Protein AF-A0A933Z9S6-F1 (afdb_monomer_lite)

Foldseek 3Di:
DDDDDDDDDDDDDDDDDDDDDDDPPDDPPPDDDDDDDDDDDDDDDDDDDDDDDPPPPPQDPPQDQPVQLLSNQCSRFVRVLVVVLCVDPQLVVLLVQLQVCLVPDPPQPSVVSLVSSCVRDPSSVSSSCRRCVDRNNVRPRSHRNDDLQVLLLVLCVVLPVPDPRDSVNSSVCVVVDDPQLSVQLSVLSVCSNPPVPPRSCVNVVPPNRD

Radius of gyration: 23.92 Å; chains: 1; bounding box: 62×51×88 Å

Secondary structure (DSSP, 8-state):
-----------------------------------------------PPPP------PPPTT----SSHHHHHHHHHSHHHHHHHHHSHHHHHHHHHHHHHHHH-GGGTHHHHHHHHHTS-HHHHHHHHHHHHSTTHHHHTTS-SS-HHHHHHHHHHHH-TTSS--HHHHHHHGGGS-HHHHHHHHHHHHHTTT-HHHHHHHHTTSSS--

pLDDT: mean 77.96, std 16.69, range [41.62, 96.75]

Sequence (210 aa):
MVRPGIFLRGAASFTVLSLAAGCSLVWDIERADLDPATVNAGDASTEAPAADAKQEVKPAPGCTASGEACADCIASSCCEPYNSCLEDSACNAALVTYDLCAAAAPDGGGSTCAETFGTASAIAQSLVQCAFLSKCSSECSYKRLRSSCDEYCACMQSSCPGAAFTQGTCLESCPLLSTVQLDCRAYHCQFAASDPGTHCPHAEGLKVCP

Structure (mmCIF, N/CA/C/O backbone):
data_AF-A0A933Z9S6-F1
#
_entry.id   AF-A0A933Z9S6-F1
#
loop_
_atom_site.group_PDB
_atom_site.id
_atom_site.type_symbol
_atom_site.label_atom_id
_atom_site.label_alt_id
_atom_site.label_comp_id
_atom_site.label_asym_id
_atom_site.label_entity_id
_atom_site.label_seq_id
_atom_site.pdbx_PDB_ins_code
_atom_site.Cartn_x
_atom_site.Cartn_y
_atom_site.Cartn_z
_atom_site.occupancy
_atom_site.B_iso_or_equiv
_atom_site.auth_seq_id
_atom_site.auth_comp_id
_atom_site.auth_asym_id
_atom_site.auth_atom_id
_atom_site.pdbx_PDB_model_num
ATOM 1 N N . MET A 1 1 ? 43.377 8.823 44.267 1.00 49.75 1 MET A N 1
ATOM 2 C CA . MET A 1 1 ? 42.563 7.686 44.750 1.00 49.75 1 MET A CA 1
ATOM 3 C C . MET A 1 1 ? 42.070 6.921 43.537 1.00 49.75 1 MET A C 1
ATOM 5 O O . MET A 1 1 ? 41.499 7.521 42.641 1.00 49.75 1 MET A O 1
ATOM 9 N N . VAL A 1 2 ? 42.422 5.640 43.476 1.00 49.25 2 VAL A N 1
ATOM 10 C CA . VAL A 1 2 ? 42.271 4.735 42.330 1.00 49.25 2 VAL A CA 1
ATOM 11 C C . VAL A 1 2 ? 41.007 3.897 42.504 1.00 49.25 2 VAL A C 1
ATOM 13 O O . VAL A 1 2 ? 40.777 3.396 43.602 1.00 49.25 2 VAL A O 1
ATOM 16 N N . ARG A 1 3 ? 40.255 3.668 41.420 1.00 51.75 3 ARG A N 1
ATOM 17 C CA . ARG A 1 3 ? 39.485 2.430 41.217 1.00 51.75 3 ARG A CA 1
ATOM 18 C C . ARG A 1 3 ? 39.235 2.184 39.718 1.00 51.75 3 ARG A C 1
ATOM 20 O O . ARG A 1 3 ? 38.518 2.973 39.110 1.00 51.75 3 ARG A O 1
ATOM 27 N N . PRO A 1 4 ? 39.792 1.116 39.119 1.00 60.28 4 PRO A N 1
ATOM 28 C CA . PRO A 1 4 ? 39.406 0.647 37.796 1.00 60.28 4 PRO A CA 1
ATOM 29 C C . PRO A 1 4 ? 38.312 -0.424 37.931 1.00 60.28 4 PRO A C 1
ATOM 31 O O . PRO A 1 4 ? 38.437 -1.356 38.726 1.00 60.28 4 PRO A O 1
ATOM 34 N N . GLY A 1 5 ? 37.230 -0.282 37.167 1.00 58.75 5 GLY A N 1
ATOM 35 C CA . GLY A 1 5 ? 36.190 -1.299 37.018 1.00 58.75 5 GLY A CA 1
ATOM 36 C C . GLY A 1 5 ? 36.451 -2.131 35.768 1.00 58.75 5 GLY A C 1
ATOM 37 O O . GLY A 1 5 ? 36.304 -1.638 34.655 1.00 58.75 5 GLY A O 1
ATOM 38 N N . ILE A 1 6 ? 36.856 -3.382 35.968 1.00 61.50 6 ILE A N 1
ATOM 39 C CA . ILE A 1 6 ? 37.006 -4.407 34.932 1.00 61.50 6 ILE A CA 1
ATOM 40 C C . ILE A 1 6 ? 35.614 -4.984 34.649 1.00 61.50 6 ILE A C 1
ATOM 42 O O . ILE A 1 6 ? 35.014 -5.579 35.541 1.00 61.50 6 ILE A O 1
ATOM 46 N N . PHE A 1 7 ? 35.109 -4.838 33.423 1.00 63.66 7 PHE A N 1
ATOM 47 C CA . PHE A 1 7 ? 33.940 -5.581 32.944 1.00 63.66 7 PHE A CA 1
ATOM 48 C C . PHE A 1 7 ? 34.397 -6.661 31.962 1.00 63.66 7 PHE A C 1
ATOM 50 O O . PHE A 1 7 ? 34.856 -6.368 30.858 1.00 63.66 7 PHE A O 1
ATOM 57 N N . LEU A 1 8 ? 34.279 -7.921 32.388 1.00 59.47 8 LEU A N 1
ATOM 58 C CA . LEU A 1 8 ? 34.459 -9.092 31.538 1.00 59.47 8 LEU A CA 1
ATOM 59 C C . LEU A 1 8 ? 33.314 -9.168 30.519 1.00 59.47 8 LEU A C 1
ATOM 61 O O . LEU A 1 8 ? 32.151 -9.311 30.893 1.00 59.47 8 LEU A O 1
ATOM 65 N N . ARG A 1 9 ? 33.648 -9.108 29.227 1.00 59.34 9 ARG A N 1
ATOM 66 C CA . ARG A 1 9 ? 32.743 -9.478 28.133 1.00 59.34 9 ARG A CA 1
ATOM 67 C C . ARG A 1 9 ? 32.838 -10.987 27.912 1.00 59.34 9 ARG A C 1
ATOM 69 O O . ARG A 1 9 ? 33.837 -11.470 27.387 1.00 59.34 9 ARG A O 1
ATOM 76 N N . GLY A 1 10 ? 31.808 -11.720 28.324 1.00 55.09 10 GLY A N 1
ATOM 77 C CA . GLY A 1 10 ? 31.607 -13.112 27.928 1.00 55.09 10 GLY A CA 1
ATOM 78 C C . GLY A 1 10 ? 31.075 -13.169 26.498 1.00 55.09 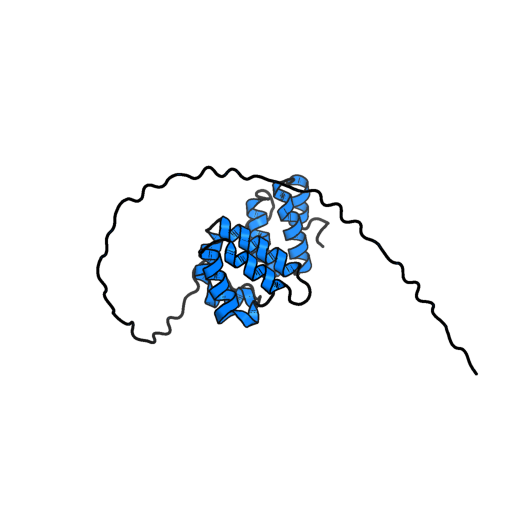10 GLY A C 1
ATOM 79 O O . GLY A 1 10 ? 29.996 -12.652 26.222 1.00 55.09 10 GLY A O 1
ATOM 80 N N . ALA A 1 11 ? 31.841 -13.768 25.591 1.00 59.22 11 ALA A N 1
ATOM 81 C CA . ALA A 1 11 ? 31.383 -14.104 24.251 1.00 59.22 11 ALA A CA 1
ATOM 82 C C . ALA A 1 11 ? 30.568 -15.404 24.323 1.00 59.22 11 ALA A C 1
ATOM 84 O O . ALA A 1 11 ? 31.125 -16.475 24.559 1.00 59.22 11 ALA A O 1
ATOM 85 N N . ALA A 1 12 ? 29.251 -15.308 24.154 1.00 62.94 12 ALA A N 1
ATOM 86 C CA . ALA A 1 12 ? 28.394 -16.467 23.937 1.00 62.94 12 ALA A CA 1
ATOM 87 C C . ALA A 1 12 ? 28.307 -16.727 22.428 1.00 62.94 12 ALA A C 1
ATOM 89 O O . ALA A 1 12 ? 27.628 -16.004 21.701 1.00 62.94 12 ALA A O 1
ATOM 90 N N . SER A 1 13 ? 29.031 -17.742 21.958 1.00 65.31 13 SER A N 1
ATOM 91 C CA . SER A 1 13 ? 28.886 -18.277 20.604 1.00 65.31 13 SER A CA 1
ATOM 92 C C . SER A 1 13 ? 27.564 -19.033 20.501 1.00 65.31 13 SER A C 1
ATOM 94 O O . SER A 1 13 ? 27.416 -20.104 21.086 1.00 65.31 13 SER A O 1
ATOM 96 N N . PHE A 1 14 ? 26.612 -18.488 19.748 1.00 60.09 14 PHE A N 1
ATOM 97 C CA . PHE A 1 14 ? 25.419 -19.211 19.318 1.00 60.09 14 PHE A CA 1
ATOM 98 C C . PHE A 1 14 ? 25.693 -19.856 17.960 1.00 60.09 14 PHE A C 1
ATOM 100 O O . PHE A 1 14 ? 25.812 -19.178 16.942 1.00 60.09 14 PHE A O 1
ATOM 107 N N . THR A 1 15 ? 25.809 -21.181 17.948 1.00 62.06 15 THR A N 1
ATOM 108 C CA . THR A 1 15 ? 25.817 -21.979 16.722 1.00 62.06 15 THR A CA 1
ATOM 109 C C . THR A 1 15 ? 24.368 -22.202 16.297 1.00 62.06 15 THR A C 1
ATOM 111 O O . THR A 1 15 ? 23.654 -22.991 16.912 1.00 62.06 15 THR A O 1
ATOM 114 N N . VAL A 1 16 ? 23.916 -21.487 15.266 1.00 64.56 16 VAL A N 1
ATOM 115 C CA . VAL A 1 16 ? 22.620 -21.742 14.626 1.00 64.56 16 VAL A CA 1
ATOM 116 C C . VAL A 1 16 ? 22.794 -22.912 13.662 1.00 64.56 16 VAL A C 1
ATOM 118 O O . VAL A 1 16 ? 23.510 -22.822 12.667 1.00 64.56 16 VAL A O 1
ATOM 121 N N . LEU A 1 17 ? 22.168 -24.034 14.005 1.00 61.28 17 LEU A N 1
ATOM 122 C CA . LEU A 1 17 ? 22.093 -25.237 13.189 1.00 61.28 17 LEU A CA 1
ATOM 123 C C . LEU A 1 17 ? 20.961 -25.050 12.164 1.00 61.28 17 LEU A C 1
ATOM 125 O O . LEU A 1 17 ? 19.787 -25.191 12.500 1.00 61.28 17 LEU A O 1
ATOM 129 N N . SER A 1 18 ? 21.304 -24.695 10.925 1.00 61.16 18 SER A N 1
ATOM 130 C CA . SER A 1 18 ? 20.338 -24.589 9.827 1.00 61.16 18 SER A CA 1
ATOM 131 C C . SER A 1 18 ? 19.899 -25.981 9.368 1.00 61.16 18 SER A C 1
ATOM 133 O O . SER A 1 18 ? 20.617 -26.668 8.643 1.00 61.16 18 SER A O 1
ATOM 135 N N . LEU A 1 19 ? 18.703 -26.397 9.785 1.00 58.62 19 LEU A N 1
ATOM 136 C CA . LEU A 1 19 ? 17.980 -27.517 9.188 1.00 58.62 19 LEU A CA 1
ATOM 137 C C . LEU A 1 19 ? 17.374 -27.054 7.860 1.00 58.62 19 LEU A C 1
ATOM 139 O O . LEU A 1 19 ? 16.369 -26.348 7.827 1.00 58.62 19 LEU A O 1
ATOM 143 N N . ALA A 1 20 ? 18.009 -27.457 6.762 1.00 55.47 20 ALA A N 1
ATOM 144 C CA . ALA A 1 20 ? 17.446 -27.375 5.424 1.00 55.47 20 ALA A CA 1
ATOM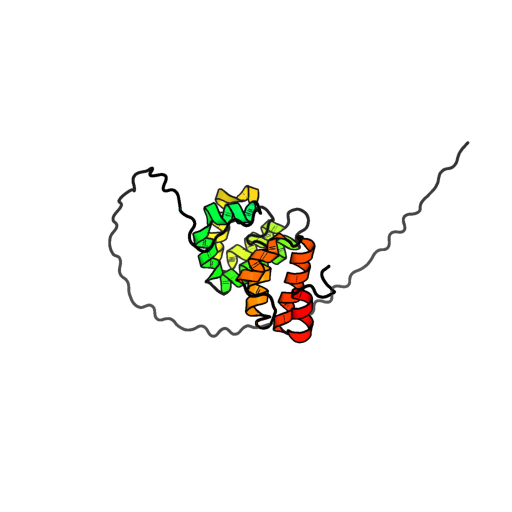 145 C C . ALA A 1 20 ? 16.314 -28.409 5.288 1.00 55.47 20 ALA A C 1
ATOM 147 O O . ALA A 1 20 ? 16.567 -29.591 5.062 1.00 55.47 20 ALA A O 1
ATOM 148 N N . ALA A 1 21 ? 15.067 -27.965 5.435 1.00 56.22 21 ALA A N 1
ATOM 149 C CA . ALA A 1 21 ? 13.898 -28.703 4.971 1.00 56.22 21 ALA A CA 1
ATOM 150 C C . ALA A 1 21 ? 13.471 -28.099 3.628 1.00 56.22 21 ALA A C 1
ATOM 152 O O . ALA A 1 21 ? 13.023 -26.957 3.559 1.00 56.22 21 ALA A O 1
ATOM 1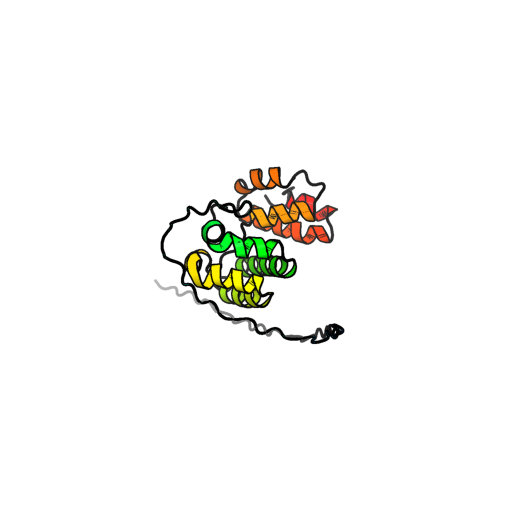53 N N . GLY A 1 22 ? 13.700 -28.853 2.553 1.00 46.09 22 GLY A N 1
ATOM 154 C CA . GLY A 1 22 ? 13.338 -28.470 1.197 1.00 46.09 22 GLY A CA 1
ATOM 155 C C . GLY A 1 22 ? 11.826 -28.481 0.993 1.00 46.09 22 GLY A C 1
ATOM 156 O O . GLY A 1 22 ? 11.174 -29.501 1.199 1.00 46.09 22 GLY A O 1
ATOM 157 N N . CYS A 1 23 ? 11.290 -27.358 0.522 1.00 52.28 23 CYS A N 1
ATOM 158 C CA . CYS A 1 23 ? 9.980 -27.301 -0.111 1.00 52.28 23 CYS A CA 1
ATOM 159 C C . CYS A 1 23 ? 10.176 -27.396 -1.627 1.00 52.28 23 CYS A C 1
ATOM 161 O O . CYS A 1 23 ? 10.402 -26.396 -2.302 1.00 52.28 23 CYS A O 1
ATOM 163 N N . SER A 1 24 ? 10.101 -28.612 -2.164 1.00 48.00 24 SER A N 1
ATOM 164 C CA . SER A 1 24 ? 9.845 -28.834 -3.587 1.00 48.00 24 SER A CA 1
ATOM 165 C C . SER A 1 24 ? 8.340 -28.717 -3.816 1.00 48.00 24 SER A C 1
ATOM 167 O O . SER A 1 24 ? 7.621 -29.705 -3.702 1.00 48.00 24 SER A O 1
ATOM 169 N N . LEU A 1 25 ? 7.850 -27.513 -4.110 1.00 54.97 25 LEU A N 1
ATOM 170 C CA . LEU A 1 25 ? 6.541 -27.360 -4.743 1.00 54.97 25 LEU A CA 1
ATOM 171 C C . LEU A 1 25 ? 6.768 -27.301 -6.248 1.00 54.97 25 LEU A C 1
ATOM 173 O O . LEU A 1 25 ? 7.125 -26.267 -6.809 1.00 54.97 25 LEU A O 1
ATOM 177 N N . VAL A 1 26 ? 6.619 -28.471 -6.864 1.00 54.00 26 VAL A N 1
ATOM 178 C CA . VAL A 1 26 ? 6.474 -28.626 -8.305 1.00 54.00 26 VAL A CA 1
ATOM 179 C C . VAL A 1 26 ? 5.120 -28.007 -8.664 1.00 54.00 26 VAL A C 1
ATOM 181 O O . VAL A 1 26 ? 4.072 -28.467 -8.217 1.00 54.00 26 VAL A O 1
ATOM 184 N N . TRP A 1 27 ? 5.143 -26.884 -9.373 1.00 50.25 27 TRP A N 1
ATOM 185 C CA . TRP A 1 27 ? 3.960 -26.352 -10.035 1.00 50.25 27 TRP A CA 1
ATOM 186 C C . TRP A 1 27 ? 4.007 -26.876 -11.467 1.00 50.25 27 TRP A C 1
ATOM 188 O O . TRP A 1 27 ? 4.705 -26.322 -12.314 1.00 50.25 27 TRP A O 1
ATOM 198 N N . ASP A 1 28 ? 3.316 -27.990 -11.707 1.00 41.62 28 ASP A N 1
ATOM 199 C CA . ASP A 1 28 ? 2.959 -28.442 -13.052 1.00 41.62 28 ASP A CA 1
ATOM 200 C C . ASP A 1 28 ? 1.944 -27.445 -13.625 1.00 41.62 28 ASP A C 1
ATOM 202 O O . ASP A 1 28 ? 0.739 -27.542 -13.398 1.00 41.62 28 ASP A O 1
ATOM 206 N N . ILE A 1 29 ? 2.447 -26.425 -14.320 1.00 57.78 29 ILE A N 1
ATOM 207 C CA . ILE A 1 29 ? 1.632 -25.580 -15.190 1.00 57.78 29 ILE A CA 1
ATOM 208 C C . ILE A 1 29 ? 1.669 -26.243 -16.562 1.00 57.78 29 ILE A C 1
ATOM 210 O O . ILE A 1 29 ? 2.659 -26.140 -17.291 1.00 57.78 29 ILE A O 1
ATOM 214 N N . GLU A 1 30 ? 0.590 -26.951 -16.893 1.00 61.94 30 GLU A N 1
ATOM 215 C CA . GLU A 1 30 ? 0.350 -27.449 -18.241 1.00 61.94 30 GLU A CA 1
ATOM 216 C C . GLU A 1 30 ? 0.391 -26.272 -19.222 1.00 61.94 30 GLU A C 1
ATOM 218 O O . GLU A 1 30 ? -0.357 -25.296 -19.143 1.00 61.94 30 GLU A O 1
ATOM 223 N N . ARG A 1 31 ? 1.363 -26.358 -20.124 1.00 52.34 31 ARG A N 1
ATOM 224 C CA . ARG A 1 31 ? 1.681 -25.382 -21.155 1.00 52.34 31 ARG A CA 1
ATOM 225 C C . ARG A 1 31 ? 0.594 -25.472 -22.226 1.00 52.34 31 ARG A C 1
ATOM 227 O O . ARG A 1 31 ? 0.567 -26.433 -22.987 1.00 52.34 31 ARG A O 1
ATOM 234 N N . ALA A 1 32 ? -0.308 -24.496 -22.270 1.00 52.88 32 ALA A N 1
ATOM 235 C CA . ALA A 1 32 ? -1.236 -24.352 -23.384 1.00 52.88 32 ALA A CA 1
ATOM 236 C C . ALA A 1 32 ? -0.444 -24.029 -24.664 1.00 52.88 32 ALA A C 1
ATOM 238 O O . ALA A 1 32 ? 0.266 -23.023 -24.727 1.00 52.88 32 ALA A O 1
ATOM 239 N N . ASP A 1 33 ? -0.547 -24.916 -25.653 1.00 58.06 33 ASP A N 1
ATOM 240 C CA . ASP A 1 33 ? -0.093 -24.711 -27.028 1.00 58.06 33 ASP A CA 1
ATOM 241 C C . ASP A 1 33 ? -0.911 -23.567 -27.648 1.00 58.06 33 ASP A C 1
ATOM 243 O O . ASP A 1 33 ? -2.136 -23.654 -27.757 1.00 58.06 33 ASP A O 1
ATOM 247 N N . LEU A 1 34 ? -0.244 -22.474 -28.021 1.00 53.50 34 LEU A N 1
ATOM 248 C CA . LEU A 1 34 ? -0.832 -21.402 -28.820 1.00 53.50 34 LEU A CA 1
ATOM 249 C C . LEU A 1 34 ? -0.245 -21.482 -30.230 1.00 53.50 34 LEU A C 1
ATOM 251 O O . LEU A 1 34 ? 0.949 -21.254 -30.432 1.00 53.50 34 LEU A O 1
ATOM 255 N N . ASP A 1 35 ? -1.114 -21.803 -31.189 1.00 61.16 35 ASP A N 1
ATOM 256 C CA . ASP A 1 35 ? -0.835 -21.837 -32.624 1.00 61.16 35 ASP A CA 1
ATOM 257 C C . ASP A 1 35 ? -0.254 -20.499 -33.132 1.00 61.16 35 ASP A C 1
ATOM 259 O O . ASP A 1 35 ? -0.867 -19.441 -32.941 1.00 61.16 35 ASP A O 1
ATOM 263 N N . PRO A 1 36 ? 0.883 -20.505 -33.853 1.00 58.62 36 PRO A N 1
ATOM 264 C CA . PRO A 1 36 ? 1.413 -19.314 -34.501 1.00 58.62 36 PRO A CA 1
ATOM 265 C C . PRO A 1 36 ? 0.740 -19.107 -35.865 1.00 58.62 36 PRO A C 1
ATOM 267 O O . PRO A 1 36 ? 1.229 -19.568 -36.897 1.00 58.62 36 PRO A O 1
ATOM 270 N N . ALA A 1 37 ? -0.370 -18.369 -35.890 1.00 51.97 37 ALA A N 1
ATOM 271 C CA . ALA A 1 37 ? -0.967 -17.894 -37.136 1.00 51.97 37 ALA A CA 1
ATOM 272 C C . ALA A 1 37 ? -0.573 -16.435 -37.435 1.00 51.97 37 ALA A C 1
ATOM 274 O O . ALA A 1 37 ? -1.131 -15.486 -36.899 1.00 51.97 37 ALA A O 1
ATOM 275 N N . THR A 1 38 ? 0.365 -16.316 -38.375 1.00 53.34 38 THR A N 1
ATOM 276 C CA . THR A 1 38 ? 0.311 -15.389 -39.519 1.00 53.34 38 THR A CA 1
ATOM 277 C C . THR A 1 38 ? 0.495 -13.880 -39.276 1.00 53.34 38 THR A C 1
ATOM 279 O O . THR A 1 38 ? -0.421 -13.135 -38.953 1.00 53.34 38 THR A O 1
ATOM 282 N N . VAL A 1 39 ? 1.725 -13.454 -39.581 1.00 56.81 39 VAL A N 1
ATOM 283 C CA . VAL A 1 39 ? 2.177 -12.198 -40.213 1.00 56.81 39 VAL A CA 1
ATOM 284 C C . VAL A 1 39 ? 1.132 -11.147 -40.634 1.00 56.81 39 VAL A C 1
ATOM 286 O O . VAL A 1 39 ? 0.224 -11.420 -41.411 1.00 56.81 39 VAL A O 1
ATOM 289 N N . ASN A 1 40 ? 1.420 -9.886 -40.293 1.00 57.28 40 ASN A N 1
ATOM 290 C CA . ASN A 1 40 ? 1.346 -8.777 -41.248 1.00 57.28 40 ASN A CA 1
ATOM 291 C C . ASN A 1 40 ? 2.384 -7.702 -40.897 1.00 57.28 40 ASN A C 1
ATOM 293 O O . ASN A 1 40 ? 2.295 -7.032 -39.871 1.00 57.28 40 ASN A O 1
ATOM 297 N N . ALA A 1 41 ? 3.380 -7.564 -41.773 1.00 52.88 41 ALA A N 1
ATOM 298 C CA . ALA A 1 41 ? 4.255 -6.405 -41.839 1.00 52.88 41 ALA A CA 1
ATOM 299 C C . ALA A 1 41 ? 3.499 -5.299 -42.587 1.00 52.88 41 ALA A C 1
ATOM 301 O O . ALA A 1 41 ? 3.131 -5.486 -43.746 1.00 52.88 41 ALA A O 1
ATOM 302 N N . GLY A 1 42 ? 3.238 -4.182 -41.912 1.00 50.06 42 GLY A N 1
ATOM 303 C CA . GLY A 1 42 ? 2.541 -3.027 -42.466 1.00 50.06 42 GLY A CA 1
ATOM 304 C C . GLY A 1 42 ? 3.213 -1.738 -42.014 1.00 50.06 42 GLY A C 1
ATOM 305 O O . GLY A 1 42 ? 3.122 -1.377 -40.849 1.00 50.06 42 GLY A O 1
ATOM 306 N N . ASP A 1 43 ? 3.922 -1.147 -42.969 1.00 50.78 43 ASP A N 1
ATOM 307 C CA . ASP A 1 43 ? 4.417 0.220 -43.140 1.00 50.78 43 ASP A CA 1
ATOM 308 C C . ASP A 1 43 ? 4.683 1.163 -41.956 1.00 50.78 43 ASP A C 1
ATOM 310 O O . ASP A 1 43 ? 3.841 1.511 -41.131 1.00 50.78 43 ASP A O 1
ATOM 314 N N . ALA A 1 44 ? 5.902 1.697 -42.023 1.00 52.47 44 ALA A N 1
ATOM 315 C CA . ALA A 1 44 ? 6.384 2.858 -41.312 1.00 52.47 44 ALA A CA 1
ATOM 316 C C . ALA A 1 44 ? 5.647 4.134 -41.747 1.00 52.47 44 ALA A C 1
ATOM 318 O O . ALA A 1 44 ? 5.580 4.451 -42.932 1.00 52.47 44 ALA A O 1
ATOM 319 N N . SER A 1 45 ? 5.230 4.930 -40.764 1.00 55.03 45 SER A N 1
ATOM 320 C CA . SER A 1 45 ? 5.060 6.371 -40.935 1.00 55.03 45 SER A CA 1
ATOM 321 C C . SER A 1 45 ? 5.676 7.080 -39.737 1.00 55.03 45 SER A C 1
ATOM 323 O O . SER A 1 45 ? 5.242 6.933 -38.596 1.00 55.03 45 SER A O 1
ATOM 325 N N . THR A 1 46 ? 6.764 7.790 -40.012 1.00 50.09 46 THR A N 1
ATOM 326 C CA . THR A 1 46 ? 7.499 8.622 -39.066 1.00 50.09 46 THR A CA 1
ATOM 327 C C . THR A 1 46 ? 6.936 10.034 -39.153 1.00 50.09 46 THR A C 1
ATOM 329 O O . THR A 1 46 ? 7.312 10.790 -40.044 1.00 50.09 46 THR A O 1
ATOM 332 N N . GLU A 1 47 ? 6.061 10.408 -38.224 1.00 51.28 47 GLU A N 1
ATOM 333 C CA . GLU A 1 47 ? 5.747 11.813 -37.964 1.00 51.28 47 GLU A CA 1
ATOM 334 C C . GLU A 1 47 ? 6.140 12.148 -36.525 1.00 51.28 47 GLU A C 1
ATOM 336 O O . GLU A 1 47 ? 5.680 11.539 -35.560 1.00 51.28 47 GLU A O 1
ATOM 341 N N . ALA A 1 48 ? 7.071 13.091 -36.402 1.00 57.44 48 ALA A N 1
ATOM 342 C CA . ALA A 1 48 ? 7.547 13.613 -35.133 1.00 57.44 48 ALA A CA 1
ATOM 343 C C . ALA A 1 48 ? 6.495 14.559 -34.530 1.00 57.44 48 ALA A C 1
ATOM 345 O O . ALA A 1 48 ? 6.060 15.481 -35.227 1.00 57.44 48 ALA A O 1
ATOM 346 N N . PRO A 1 49 ? 6.108 14.412 -33.251 1.00 54.03 49 PRO A N 1
ATOM 347 C CA . PRO A 1 49 ? 5.245 15.394 -32.620 1.00 54.03 49 PRO A CA 1
ATOM 348 C C . PRO A 1 49 ? 6.047 16.629 -32.196 1.00 54.03 49 PRO A C 1
ATOM 350 O O . PRO A 1 49 ? 7.120 16.546 -31.593 1.00 54.03 49 PRO A O 1
ATOM 353 N N . ALA A 1 50 ? 5.485 17.786 -32.538 1.00 50.03 50 ALA A N 1
ATOM 354 C CA . ALA A 1 50 ? 5.926 19.094 -32.094 1.00 50.03 50 ALA A CA 1
ATOM 355 C C . ALA A 1 50 ? 5.817 19.225 -30.567 1.00 50.03 50 ALA A C 1
ATOM 357 O O . ALA A 1 50 ? 4.876 18.738 -29.940 1.00 50.03 50 ALA A O 1
ATOM 358 N N . ALA A 1 51 ? 6.807 19.905 -29.996 1.00 52.62 51 ALA A N 1
ATOM 359 C CA . ALA A 1 51 ? 6.909 20.205 -28.582 1.00 52.62 51 ALA A CA 1
ATOM 360 C C . ALA A 1 51 ? 5.849 21.209 -28.097 1.00 52.62 51 ALA A C 1
ATOM 362 O O . ALA A 1 51 ? 5.422 22.102 -28.829 1.00 52.62 51 ALA A O 1
ATOM 363 N N . ASP A 1 52 ? 5.566 21.089 -26.800 1.00 54.06 52 ASP A N 1
ATOM 364 C CA . ASP A 1 52 ? 5.111 22.149 -25.898 1.00 54.06 52 ASP A CA 1
ATOM 365 C C . ASP A 1 52 ? 3.695 22.705 -26.103 1.00 54.06 52 ASP A C 1
ATOM 367 O O . ASP A 1 52 ? 3.467 23.878 -26.395 1.00 54.06 52 ASP A O 1
ATOM 371 N N . ALA A 1 53 ? 2.715 21.877 -25.746 1.00 46.47 53 ALA A N 1
ATOM 372 C CA . ALA A 1 53 ? 1.627 22.365 -24.910 1.00 46.47 53 ALA A CA 1
ATOM 373 C C . ALA A 1 53 ? 1.813 21.760 -23.514 1.00 46.47 53 ALA A C 1
ATOM 375 O O . ALA A 1 53 ? 1.716 20.545 -23.343 1.00 46.47 53 ALA A O 1
ATOM 376 N N . LYS A 1 54 ? 2.084 22.601 -22.506 1.00 45.41 54 LYS A N 1
ATOM 377 C CA . LYS A 1 54 ? 1.943 22.230 -21.092 1.00 45.41 54 LYS A CA 1
ATOM 378 C C . LYS A 1 54 ? 0.465 21.970 -20.825 1.00 45.41 54 LYS A C 1
ATOM 380 O O . LYS A 1 54 ? -0.261 22.852 -20.377 1.00 45.41 54 LYS A O 1
ATOM 385 N N . GLN A 1 55 ? 0.011 20.779 -21.185 1.00 42.94 55 GLN A N 1
ATOM 386 C CA . GLN A 1 55 ? -1.307 20.310 -20.827 1.00 42.94 55 GLN A CA 1
ATOM 387 C C . GLN A 1 55 ? -1.281 20.121 -19.315 1.00 42.94 55 GLN A C 1
ATOM 389 O O . GLN A 1 55 ? -0.527 19.300 -18.794 1.00 42.94 55 GLN A O 1
ATOM 394 N N . GLU A 1 56 ? -2.037 20.957 -18.611 1.00 49.91 56 GLU A N 1
ATOM 395 C CA . GLU A 1 56 ? -2.332 20.752 -17.202 1.00 49.91 56 GLU A CA 1
ATOM 396 C C . GLU A 1 56 ? -3.050 19.405 -17.115 1.00 49.91 56 GLU A C 1
ATOM 398 O O . GLU A 1 56 ? -4.221 19.274 -17.480 1.00 49.91 56 GLU A O 1
ATOM 403 N N . VAL A 1 57 ? -2.287 18.364 -16.778 1.00 49.75 57 VAL A N 1
ATOM 404 C CA . VAL A 1 57 ? -2.789 17.004 -16.630 1.00 49.75 57 VAL A CA 1
ATOM 405 C C . VAL A 1 57 ? -3.733 17.046 -15.443 1.00 49.75 57 VAL A C 1
ATOM 407 O O . VAL A 1 57 ? -3.309 17.021 -14.290 1.00 49.75 57 VAL A O 1
ATOM 410 N N . LYS A 1 58 ? -5.030 17.166 -15.729 1.00 43.31 58 LYS A N 1
ATOM 411 C CA . LYS A 1 58 ? -6.057 16.939 -14.724 1.00 43.31 58 LYS A CA 1
ATOM 412 C C . LYS A 1 58 ? -5.846 15.504 -14.232 1.00 43.31 58 LYS A C 1
ATOM 414 O O . LYS A 1 58 ? -5.886 14.603 -15.075 1.00 43.31 58 LYS A O 1
ATOM 419 N N . PRO A 1 59 ? -5.582 15.280 -12.934 1.00 48.06 59 PRO A N 1
ATOM 420 C CA . PRO A 1 59 ? -5.316 13.943 -12.432 1.00 48.06 59 PRO A CA 1
ATOM 421 C C . PRO A 1 59 ? -6.481 13.037 -12.822 1.00 48.06 59 PRO A C 1
ATOM 423 O O . PRO A 1 59 ? -7.653 13.399 -12.649 1.00 48.06 59 PRO A O 1
ATOM 426 N N . ALA A 1 60 ? -6.149 11.900 -13.434 1.00 44.91 60 ALA A N 1
ATOM 427 C CA . ALA A 1 60 ? -7.136 10.887 -13.750 1.00 44.91 60 ALA A CA 1
ATOM 428 C C . ALA A 1 60 ? -7.858 10.501 -12.446 1.00 44.91 60 ALA A C 1
ATOM 430 O O . ALA A 1 60 ? -7.213 10.431 -11.395 1.00 44.91 60 ALA A O 1
ATOM 431 N N . PRO A 1 61 ? -9.183 10.288 -12.483 1.00 52.78 61 PRO A N 1
ATOM 432 C CA . PRO A 1 61 ? -9.933 9.883 -11.303 1.00 52.78 61 PRO A CA 1
ATOM 433 C C . PRO A 1 61 ? -9.385 8.532 -10.829 1.00 52.78 61 PRO A C 1
ATOM 435 O O . PRO A 1 61 ? -9.625 7.514 -11.464 1.00 52.78 61 PRO A O 1
ATOM 438 N N . GLY A 1 62 ? -8.584 8.536 -9.766 1.00 65.88 62 GLY A N 1
ATOM 439 C CA . GLY A 1 62 ? -7.960 7.321 -9.239 1.00 65.88 62 GLY A CA 1
ATOM 440 C C . GLY A 1 62 ? -6.713 7.588 -8.407 1.00 65.88 62 GLY A C 1
ATOM 441 O O . GLY A 1 62 ? -6.602 7.052 -7.311 1.00 65.88 62 GLY A O 1
ATOM 442 N N . CYS A 1 63 ? -5.826 8.484 -8.850 1.00 79.62 63 CYS A N 1
ATOM 443 C CA . CYS A 1 63 ? -4.619 8.805 -8.086 1.00 79.62 63 CYS A CA 1
ATOM 444 C C . CYS A 1 63 ? -4.797 10.127 -7.354 1.00 79.62 63 CYS A C 1
ATOM 446 O O . CYS A 1 63 ? -4.646 11.207 -7.930 1.00 79.62 63 CYS A O 1
ATOM 448 N N . THR A 1 64 ? -5.148 10.035 -6.078 1.00 79.12 64 THR A N 1
ATOM 449 C CA . THR A 1 64 ? -5.244 11.207 -5.209 1.00 79.12 64 THR A CA 1
ATOM 450 C C . THR A 1 64 ? -3.941 11.348 -4.435 1.00 79.12 64 THR A C 1
ATOM 452 O O . THR A 1 64 ? -3.359 10.351 -4.018 1.00 79.12 64 THR A O 1
ATOM 455 N N . ALA A 1 65 ? -3.477 12.585 -4.260 1.00 79.56 65 ALA A N 1
ATOM 456 C CA . ALA A 1 65 ? -2.371 12.880 -3.358 1.00 79.56 65 ALA A CA 1
ATOM 457 C C . ALA A 1 65 ? -2.743 12.429 -1.934 1.00 79.56 65 ALA A C 1
ATOM 459 O O . ALA A 1 65 ? -3.811 12.793 -1.434 1.00 79.56 65 ALA A O 1
ATOM 460 N N . SER A 1 66 ? -1.885 11.633 -1.301 1.00 74.38 66 SER A N 1
ATOM 461 C CA . SER A 1 66 ? -2.088 11.144 0.066 1.00 74.38 66 SER A CA 1
ATOM 462 C C . SER A 1 66 ? -1.463 12.062 1.121 1.00 74.38 66 SER A C 1
ATOM 464 O O . SER A 1 66 ? -1.737 11.907 2.310 1.00 74.38 66 SER A O 1
ATOM 466 N N . GLY A 1 67 ? -0.626 13.017 0.703 1.00 77.94 67 GLY A N 1
ATOM 467 C CA . GLY A 1 67 ? 0.223 13.829 1.574 1.00 77.94 67 GLY A CA 1
ATOM 468 C C . GLY A 1 67 ? 1.576 13.179 1.885 1.00 77.94 67 GLY A C 1
ATOM 469 O O . GLY A 1 67 ? 2.416 13.791 2.548 1.00 77.94 67 GLY A O 1
ATOM 470 N N . GLU A 1 68 ? 1.813 11.949 1.421 1.00 82.62 68 GLU A N 1
ATOM 471 C CA . GLU A 1 68 ? 3.116 11.296 1.502 1.00 82.62 68 GLU A CA 1
ATOM 472 C C . GLU A 1 68 ? 3.914 11.579 0.231 1.00 82.62 68 GLU A C 1
ATOM 474 O O . GLU A 1 68 ? 3.459 11.290 -0.871 1.00 82.62 68 GLU A O 1
ATOM 479 N N . ALA A 1 69 ? 5.143 12.081 0.374 1.00 88.75 69 ALA A N 1
ATOM 480 C CA . ALA A 1 69 ? 5.929 12.584 -0.757 1.00 88.75 69 ALA A CA 1
ATOM 481 C C . ALA A 1 69 ? 6.062 11.599 -1.940 1.00 88.75 69 ALA A C 1
ATOM 483 O O . ALA A 1 69 ? 5.954 12.008 -3.096 1.00 88.75 69 ALA A O 1
ATOM 484 N N . CYS A 1 70 ? 6.255 10.300 -1.671 1.00 91.50 70 CYS A N 1
ATOM 485 C CA . CYS A 1 70 ? 6.314 9.294 -2.735 1.00 91.50 70 CYS A CA 1
ATOM 486 C C . CYS A 1 70 ? 4.956 9.095 -3.421 1.00 91.50 70 CYS A C 1
ATOM 488 O O . CYS A 1 70 ? 4.874 9.191 -4.644 1.00 91.50 70 CYS A O 1
ATOM 490 N N . ALA A 1 71 ? 3.894 8.861 -2.649 1.00 87.75 71 ALA A N 1
ATOM 491 C CA . ALA A 1 71 ? 2.551 8.659 -3.181 1.00 87.75 71 ALA A CA 1
ATOM 492 C C . ALA A 1 71 ? 2.038 9.905 -3.927 1.00 87.75 71 ALA A C 1
ATOM 494 O O . ALA A 1 71 ? 1.469 9.777 -5.008 1.00 87.75 71 ALA A O 1
ATOM 495 N N . ASP A 1 72 ? 2.329 11.111 -3.436 1.00 90.00 72 ASP A N 1
ATOM 496 C CA . ASP A 1 72 ? 2.023 12.376 -4.115 1.00 90.00 72 ASP A CA 1
ATOM 497 C C . ASP A 1 72 ? 2.777 12.503 -5.447 1.00 90.00 72 ASP A C 1
ATOM 499 O O . ASP A 1 72 ? 2.225 12.949 -6.464 1.00 90.00 72 ASP A O 1
ATOM 503 N N . CYS A 1 73 ? 4.040 12.069 -5.482 1.00 93.94 73 CYS A N 1
ATOM 504 C CA . CYS A 1 73 ? 4.793 12.019 -6.727 1.00 93.94 73 CYS A CA 1
ATOM 505 C C . CYS A 1 73 ? 4.192 11.002 -7.704 1.00 93.94 73 CYS A C 1
ATOM 507 O O . CYS A 1 73 ? 3.997 11.323 -8.875 1.00 93.94 73 CYS A O 1
ATOM 509 N N . ILE A 1 74 ? 3.835 9.801 -7.245 1.00 92.75 74 ILE A N 1
ATOM 510 C CA . ILE A 1 74 ? 3.198 8.778 -8.086 1.00 92.75 74 ILE A CA 1
ATOM 511 C C . ILE A 1 74 ? 1.862 9.282 -8.623 1.00 92.75 74 ILE A C 1
ATOM 513 O O . ILE A 1 74 ? 1.613 9.176 -9.823 1.00 92.75 74 ILE A O 1
ATOM 517 N N . ALA A 1 75 ? 1.041 9.898 -7.775 1.00 89.56 75 ALA A N 1
ATOM 518 C CA . ALA A 1 75 ? -0.253 10.433 -8.168 1.00 89.56 75 ALA A CA 1
ATOM 519 C C . ALA A 1 75 ? -0.139 11.529 -9.235 1.00 89.56 75 ALA A C 1
ATOM 521 O O . ALA A 1 75 ? -0.973 11.607 -10.134 1.00 89.56 75 ALA A O 1
ATOM 522 N N . SER A 1 76 ? 0.913 12.347 -9.183 1.00 91.38 76 SER A N 1
ATOM 523 C CA . SER A 1 76 ? 1.138 13.418 -10.161 1.00 91.38 76 SER A CA 1
ATOM 524 C C . SER A 1 76 ? 1.900 12.975 -11.416 1.00 91.38 76 SER A C 1
ATOM 526 O O . SER A 1 76 ? 1.677 13.527 -12.493 1.00 91.38 76 SER A O 1
ATOM 528 N N . SER A 1 77 ? 2.804 11.999 -11.302 1.00 93.88 77 SER A N 1
ATOM 529 C CA . SER A 1 77 ? 3.795 11.680 -12.341 1.00 93.88 77 SER A CA 1
ATOM 530 C C . SER A 1 77 ? 3.682 10.274 -12.924 1.00 93.88 77 SER A C 1
ATOM 532 O O . SER A 1 77 ? 4.143 10.060 -14.043 1.00 93.88 77 SER A O 1
ATOM 534 N N . CYS A 1 78 ? 3.081 9.336 -12.192 1.00 95.19 78 CYS A N 1
ATOM 535 C CA . CYS A 1 78 ? 3.012 7.909 -12.519 1.00 95.19 78 CYS A CA 1
ATOM 536 C C . CYS A 1 78 ? 1.584 7.351 -12.457 1.00 95.19 78 CYS A C 1
ATOM 538 O O . CYS A 1 78 ? 1.403 6.143 -12.329 1.00 95.19 78 CYS A O 1
ATOM 540 N N . CYS A 1 79 ? 0.566 8.210 -12.546 1.00 91.94 79 CYS A N 1
ATOM 541 C CA . CYS A 1 79 ? -0.808 7.804 -12.266 1.00 91.94 79 CYS A CA 1
ATOM 542 C C . CYS A 1 79 ? -1.336 6.707 -13.205 1.00 91.94 79 CYS A C 1
ATOM 544 O O . CYS A 1 79 ? -1.956 5.753 -12.752 1.00 91.94 79 CYS A O 1
ATOM 546 N N . GLU A 1 80 ? -1.062 6.797 -14.506 1.00 93.62 80 GLU A N 1
ATOM 547 C CA . GLU A 1 80 ? -1.517 5.796 -15.479 1.00 93.62 80 GLU A CA 1
ATOM 548 C C . GLU A 1 80 ? -0.921 4.391 -15.243 1.00 93.62 80 GLU A C 1
ATOM 550 O O . GLU A 1 80 ? -1.702 3.446 -15.090 1.00 93.62 80 GLU A O 1
ATOM 555 N N . PRO A 1 81 ? 0.416 4.205 -15.146 1.00 94.50 81 PRO A N 1
ATOM 556 C CA . PRO A 1 81 ? 0.974 2.888 -14.837 1.00 94.50 81 PRO A CA 1
ATOM 557 C C . PRO A 1 81 ? 0.585 2.401 -13.437 1.00 94.50 81 PRO A C 1
ATOM 559 O O . PRO A 1 81 ? 0.451 1.198 -13.231 1.00 94.50 81 PRO A O 1
ATOM 562 N N . TYR A 1 82 ? 0.361 3.314 -12.489 1.00 93.81 82 TYR A N 1
ATOM 563 C CA . TYR A 1 82 ? -0.123 2.965 -11.158 1.00 93.81 82 TYR A CA 1
ATOM 564 C C . TYR A 1 82 ? -1.555 2.413 -11.190 1.00 93.81 82 TYR A C 1
ATOM 566 O O . TYR A 1 82 ? -1.780 1.299 -10.728 1.00 93.81 82 TYR A O 1
ATOM 574 N N . ASN A 1 83 ? -2.505 3.116 -11.814 1.00 91.94 83 ASN A N 1
ATOM 575 C CA . ASN A 1 83 ? -3.885 2.637 -11.961 1.00 91.94 83 ASN A CA 1
ATOM 576 C C . ASN A 1 83 ? -3.952 1.321 -12.744 1.00 91.94 83 ASN A C 1
ATOM 578 O O . ASN A 1 83 ? -4.642 0.397 -12.325 1.00 91.94 83 ASN A O 1
ATOM 582 N N . SER A 1 84 ? -3.166 1.200 -13.819 1.00 93.88 84 SER A N 1
ATOM 583 C CA . SER A 1 84 ? -3.064 -0.052 -14.583 1.00 93.88 84 SER A CA 1
ATOM 584 C C . SER A 1 84 ? -2.580 -1.209 -13.704 1.00 93.88 84 SER A C 1
ATOM 586 O O . SER A 1 84 ? -3.042 -2.337 -13.841 1.00 93.88 84 SER A O 1
ATOM 588 N N . CYS A 1 85 ? -1.658 -0.934 -12.776 1.00 94.50 85 CYS A N 1
ATOM 589 C CA . CYS A 1 85 ? -1.180 -1.929 -11.823 1.00 94.50 85 CYS A CA 1
ATOM 590 C C . CYS A 1 85 ? -2.256 -2.332 -10.809 1.00 94.50 85 CYS A C 1
ATOM 592 O O . CYS A 1 85 ? -2.315 -3.496 -10.429 1.00 94.50 85 CYS A O 1
ATOM 594 N N . LEU A 1 86 ? -3.113 -1.399 -10.380 1.00 90.00 86 LEU A N 1
ATOM 595 C CA . LEU A 1 86 ? -4.214 -1.692 -9.457 1.00 90.00 86 LEU A CA 1
ATOM 596 C C . LEU A 1 86 ? -5.313 -2.550 -10.101 1.00 90.00 86 LEU A C 1
ATOM 598 O O . LEU A 1 86 ? -5.920 -3.372 -9.414 1.00 90.00 86 LEU A O 1
ATOM 602 N N . GLU A 1 87 ? -5.561 -2.370 -11.399 1.00 90.62 87 GLU A N 1
ATOM 603 C CA . GLU A 1 87 ? -6.539 -3.152 -12.167 1.00 90.62 87 GLU A CA 1
ATOM 604 C C . GLU A 1 87 ? -6.025 -4.555 -12.538 1.00 90.62 87 GLU A C 1
ATOM 606 O O . GLU A 1 87 ? -6.819 -5.484 -12.701 1.00 90.62 87 GLU A O 1
ATOM 611 N N . ASP A 1 88 ? -4.704 -4.738 -12.632 1.00 93.31 88 ASP A N 1
ATOM 612 C CA . ASP A 1 88 ? -4.070 -6.032 -12.891 1.00 93.31 88 ASP A CA 1
ATOM 613 C C . ASP A 1 88 ? -3.827 -6.816 -11.594 1.00 93.31 88 ASP A C 1
ATOM 615 O O . ASP A 1 88 ? -3.064 -6.404 -10.721 1.00 93.31 88 ASP A O 1
ATOM 619 N N . SER A 1 89 ? -4.427 -8.003 -11.466 1.00 88.56 89 SER A N 1
ATOM 620 C CA . SER A 1 89 ? -4.346 -8.781 -10.222 1.00 88.56 89 SER A CA 1
ATOM 621 C C . SER A 1 89 ? -2.918 -9.188 -9.848 1.00 88.56 89 SER A C 1
ATOM 623 O O . SER A 1 89 ? -2.585 -9.229 -8.664 1.00 88.56 89 SER A O 1
ATOM 625 N N . ALA A 1 90 ? -2.072 -9.497 -10.839 1.00 90.62 90 ALA A N 1
ATOM 626 C CA . ALA A 1 90 ? -0.692 -9.912 -10.598 1.00 90.62 90 ALA A CA 1
ATOM 627 C C . ALA A 1 90 ? 0.176 -8.727 -10.152 1.00 90.62 90 ALA A C 1
ATOM 629 O O . ALA A 1 90 ? 0.907 -8.834 -9.166 1.00 90.62 90 ALA A O 1
ATOM 630 N N . CYS A 1 91 ? 0.053 -7.583 -10.828 1.00 96.00 91 CYS A N 1
ATOM 631 C CA . CYS A 1 91 ? 0.740 -6.352 -10.463 1.00 96.00 91 CYS A CA 1
ATOM 632 C C . CYS A 1 91 ? 0.294 -5.851 -9.090 1.00 96.00 91 CYS A C 1
ATOM 634 O O . CYS A 1 91 ? 1.144 -5.564 -8.254 1.00 96.00 91 CYS A O 1
ATOM 636 N N . ASN A 1 92 ? -1.011 -5.828 -8.811 1.00 91.00 92 ASN A N 1
ATOM 637 C CA . ASN A 1 92 ? -1.538 -5.400 -7.519 1.00 91.00 92 ASN A CA 1
ATOM 638 C C . ASN A 1 92 ? -1.040 -6.298 -6.370 1.00 91.00 92 ASN A C 1
ATOM 640 O O . ASN A 1 92 ? -0.598 -5.799 -5.337 1.00 91.00 92 ASN A O 1
ATOM 644 N N . ALA A 1 93 ? -1.021 -7.624 -6.552 1.00 87.06 93 ALA A N 1
ATOM 645 C CA . ALA A 1 93 ? -0.451 -8.538 -5.557 1.00 87.06 93 ALA A CA 1
ATOM 646 C C . ALA A 1 93 ? 1.056 -8.294 -5.333 1.00 87.06 93 ALA A C 1
ATOM 648 O O . ALA A 1 93 ? 1.545 -8.319 -4.197 1.00 87.06 93 ALA A O 1
ATOM 649 N N . ALA A 1 94 ? 1.798 -8.021 -6.407 1.00 92.81 94 ALA A N 1
ATOM 650 C CA . ALA A 1 94 ? 3.213 -7.683 -6.325 1.00 92.81 94 ALA A CA 1
ATOM 651 C C . ALA A 1 94 ? 3.450 -6.316 -5.661 1.00 92.81 94 ALA A C 1
ATOM 653 O O . ALA A 1 94 ? 4.409 -6.171 -4.909 1.00 92.81 94 ALA A O 1
ATOM 654 N N . LEU A 1 95 ? 2.559 -5.348 -5.878 1.00 92.81 95 LEU A N 1
ATOM 655 C CA . LEU A 1 95 ? 2.588 -4.023 -5.262 1.00 92.81 95 LEU A CA 1
ATOM 656 C C . LEU A 1 95 ? 2.372 -4.113 -3.745 1.00 92.81 95 LEU A C 1
ATOM 658 O O . LEU A 1 95 ? 3.153 -3.555 -2.983 1.00 92.81 95 LEU A O 1
ATOM 662 N N . VAL A 1 96 ? 1.406 -4.922 -3.296 1.00 87.81 96 VAL A N 1
ATOM 663 C CA . VAL A 1 96 ? 1.222 -5.234 -1.864 1.00 87.81 96 VAL A CA 1
ATOM 664 C C . VAL A 1 96 ? 2.482 -5.876 -1.272 1.00 87.81 96 VAL A C 1
ATOM 666 O O . VAL A 1 96 ? 2.927 -5.518 -0.183 1.00 87.81 96 VAL A O 1
ATOM 669 N N . THR A 1 97 ? 3.087 -6.822 -1.996 1.00 88.50 97 THR A N 1
ATOM 670 C CA . THR A 1 97 ? 4.328 -7.485 -1.557 1.00 88.50 97 THR A CA 1
ATOM 671 C C . THR A 1 97 ? 5.492 -6.496 -1.466 1.00 88.50 97 THR A C 1
ATOM 673 O O . THR A 1 97 ? 6.282 -6.553 -0.521 1.00 88.50 97 THR A O 1
ATOM 676 N N . TYR A 1 98 ? 5.587 -5.571 -2.423 1.00 92.31 98 TYR A N 1
ATOM 677 C CA . TYR A 1 98 ? 6.559 -4.487 -2.411 1.00 92.31 98 TYR A CA 1
ATOM 678 C C . TYR A 1 98 ? 6.396 -3.609 -1.169 1.00 92.31 98 TYR A C 1
ATOM 680 O O . TYR A 1 98 ? 7.375 -3.399 -0.456 1.00 92.31 98 TYR A O 1
ATOM 688 N N . ASP A 1 99 ? 5.181 -3.140 -0.879 1.00 89.31 99 ASP A N 1
ATOM 689 C CA . ASP A 1 99 ? 4.920 -2.219 0.231 1.00 89.31 99 ASP A CA 1
ATOM 690 C C . ASP A 1 99 ? 5.232 -2.859 1.594 1.00 89.31 99 ASP A C 1
ATOM 692 O O . ASP A 1 99 ? 5.833 -2.221 2.465 1.00 89.31 99 ASP A O 1
ATOM 696 N N . LEU A 1 100 ? 4.932 -4.154 1.752 1.00 84.50 100 LEU A N 1
ATOM 697 C CA . LEU A 1 100 ? 5.336 -4.950 2.916 1.00 84.50 100 LEU A CA 1
ATOM 698 C C . LEU A 1 100 ? 6.859 -5.068 3.043 1.00 84.50 100 LEU A C 1
ATOM 700 O O . LEU A 1 100 ? 7.416 -4.880 4.126 1.00 84.50 100 LEU A O 1
ATOM 704 N N . CYS A 1 101 ? 7.540 -5.368 1.937 1.00 89.75 101 CYS A N 1
ATOM 705 C CA . CYS A 1 101 ? 8.995 -5.464 1.897 1.00 89.75 101 CYS A CA 1
ATOM 706 C C . CYS A 1 101 ? 9.651 -4.120 2.247 1.00 89.75 101 CYS A C 1
ATOM 708 O O . CYS A 1 101 ? 10.550 -4.069 3.088 1.00 89.75 101 CYS A O 1
ATOM 710 N N . ALA A 1 102 ? 9.164 -3.023 1.662 1.00 89.00 102 ALA A N 1
ATOM 711 C CA . ALA A 1 102 ? 9.653 -1.674 1.915 1.00 89.00 102 ALA A CA 1
ATOM 712 C C . ALA A 1 102 ? 9.444 -1.256 3.378 1.00 89.00 102 ALA A C 1
ATOM 714 O O . ALA A 1 102 ? 10.334 -0.652 3.969 1.00 89.00 102 ALA A O 1
ATOM 715 N N . ALA A 1 103 ? 8.315 -1.634 3.989 1.00 83.81 103 ALA A N 1
ATOM 716 C CA . ALA A 1 103 ? 8.049 -1.386 5.406 1.00 83.81 103 ALA A CA 1
ATOM 717 C C . ALA A 1 103 ? 8.983 -2.161 6.349 1.00 83.81 103 ALA A C 1
ATOM 719 O O . ALA A 1 103 ? 9.324 -1.671 7.424 1.00 83.81 103 ALA A O 1
ATOM 720 N N . ALA A 1 104 ? 9.381 -3.376 5.964 1.00 84.38 104 ALA A N 1
ATOM 721 C CA . ALA A 1 104 ? 10.234 -4.243 6.772 1.00 84.38 104 ALA A CA 1
ATOM 722 C C . ALA A 1 104 ? 11.738 -3.965 6.599 1.00 84.38 104 ALA A C 1
ATOM 724 O O . ALA A 1 104 ? 12.542 -4.464 7.388 1.00 84.38 104 ALA A O 1
ATOM 725 N N . ALA A 1 105 ? 12.136 -3.213 5.571 1.00 81.19 105 ALA A N 1
ATOM 726 C CA . ALA A 1 105 ? 13.534 -2.994 5.226 1.00 81.19 105 ALA A CA 1
ATOM 727 C C . ALA A 1 105 ? 14.195 -1.945 6.146 1.00 81.19 105 ALA A C 1
ATOM 729 O O . ALA A 1 105 ? 13.872 -0.759 6.043 1.00 81.19 105 ALA A O 1
ATOM 730 N N . PRO A 1 106 ? 15.167 -2.320 7.004 1.00 64.81 106 PRO A N 1
ATOM 731 C CA . PRO A 1 106 ? 15.936 -1.334 7.753 1.00 64.81 106 PRO A CA 1
ATOM 732 C C . PRO A 1 106 ? 16.833 -0.528 6.797 1.00 64.81 106 PRO A C 1
ATOM 734 O O . PRO A 1 106 ? 17.474 -1.094 5.912 1.00 64.81 106 PRO A O 1
ATOM 737 N N . ASP A 1 107 ? 16.861 0.794 6.977 1.00 62.91 107 ASP A N 1
ATOM 738 C CA . ASP A 1 107 ? 17.863 1.738 6.456 1.00 62.91 107 ASP A CA 1
ATOM 739 C C . ASP A 1 107 ? 18.290 1.575 4.978 1.00 62.91 107 ASP A C 1
ATOM 741 O O . ASP A 1 107 ? 19.466 1.715 4.642 1.00 62.91 107 ASP A O 1
ATOM 745 N N . GLY A 1 108 ? 17.344 1.319 4.065 1.00 63.00 108 GLY A N 1
ATOM 746 C CA . GLY A 1 108 ? 17.611 1.368 2.618 1.00 63.00 108 GLY A CA 1
ATOM 747 C C . GLY A 1 108 ? 17.683 0.021 1.891 1.00 63.00 108 GLY A C 1
ATOM 748 O O . GLY A 1 108 ? 18.220 -0.056 0.791 1.00 63.00 108 GLY A O 1
ATOM 749 N N . GLY A 1 109 ? 17.115 -1.051 2.450 1.00 71.19 109 GLY A N 1
ATOM 750 C CA . GLY A 1 109 ? 16.977 -2.336 1.741 1.00 71.19 109 GLY A CA 1
ATOM 751 C C . GLY A 1 109 ? 15.951 -2.351 0.593 1.00 71.19 109 GLY A C 1
ATOM 752 O O . GLY A 1 109 ? 15.880 -3.321 -0.159 1.00 71.19 109 GLY A O 1
ATOM 753 N N . GLY A 1 110 ? 15.155 -1.293 0.420 1.00 72.50 110 GLY A N 1
ATOM 754 C CA . GLY A 1 110 ? 14.026 -1.274 -0.525 1.00 72.50 110 GLY A CA 1
ATOM 755 C C . GLY A 1 110 ? 14.383 -1.334 -2.020 1.00 72.50 110 GLY A C 1
ATOM 756 O O . GLY A 1 110 ? 13.481 -1.540 -2.829 1.00 72.50 110 GLY A O 1
ATOM 757 N N . SER A 1 111 ? 15.660 -1.229 -2.412 1.00 79.25 111 SER A N 1
ATOM 758 C CA . SER A 1 111 ? 16.076 -1.507 -3.799 1.00 79.25 111 SER A CA 1
ATOM 759 C C . SER A 1 111 ? 15.812 -2.968 -4.179 1.00 79.25 111 SER A C 1
ATOM 761 O O . SER A 1 111 ? 15.292 -3.236 -5.257 1.00 79.25 111 SER A O 1
ATOM 763 N N . THR A 1 112 ? 16.051 -3.904 -3.255 1.00 88.25 112 THR A N 1
ATOM 764 C CA . THR A 1 112 ? 15.752 -5.334 -3.455 1.00 88.25 112 THR A CA 1
ATOM 765 C C . THR A 1 112 ? 14.250 -5.599 -3.601 1.00 88.25 112 THR A C 1
ATOM 767 O O . THR A 1 112 ? 13.829 -6.430 -4.412 1.00 88.25 112 THR A O 1
ATOM 770 N N . CYS A 1 113 ? 13.425 -4.838 -2.873 1.00 91.19 113 CYS A N 1
ATOM 771 C CA . CYS A 1 113 ? 11.972 -4.874 -3.016 1.00 91.19 113 CYS A CA 1
ATOM 772 C C . CYS A 1 113 ? 11.556 -4.409 -4.419 1.00 91.19 113 CYS A C 1
ATOM 774 O O . CYS A 1 113 ? 10.751 -5.073 -5.070 1.00 91.19 113 CYS A O 1
ATOM 776 N N . ALA A 1 114 ? 12.130 -3.301 -4.906 1.00 90.62 114 ALA A N 1
ATOM 777 C CA . ALA A 1 114 ? 11.807 -2.734 -6.216 1.00 90.62 114 ALA A CA 1
ATOM 778 C C . ALA A 1 114 ? 12.227 -3.655 -7.374 1.00 90.62 114 ALA A C 1
ATOM 780 O O . ALA A 1 114 ? 11.472 -3.811 -8.332 1.00 90.62 114 ALA A O 1
ATOM 781 N N . GLU A 1 115 ? 13.395 -4.299 -7.271 1.00 89.19 115 GLU A N 1
ATOM 782 C CA . GLU A 1 115 ? 13.864 -5.291 -8.248 1.00 89.19 115 GLU A CA 1
ATOM 783 C C . GLU A 1 115 ? 12.890 -6.467 -8.352 1.00 89.19 115 GLU A C 1
ATOM 785 O O . GLU A 1 115 ? 12.454 -6.816 -9.447 1.00 89.19 115 GLU A O 1
ATOM 790 N N . THR A 1 116 ? 12.487 -7.029 -7.209 1.00 91.19 116 THR A N 1
ATOM 791 C CA . THR A 1 116 ? 11.523 -8.136 -7.170 1.00 91.19 116 THR A CA 1
ATOM 792 C C . THR A 1 116 ? 10.182 -7.708 -7.763 1.00 91.19 116 THR A C 1
ATOM 794 O O . THR A 1 116 ? 9.637 -8.399 -8.625 1.00 91.19 116 THR A O 1
ATOM 797 N N . PHE A 1 117 ? 9.683 -6.532 -7.371 1.00 93.94 117 PHE A N 1
ATOM 798 C CA . PHE A 1 117 ? 8.433 -5.971 -7.880 1.00 93.94 117 PHE A CA 1
ATOM 799 C C . PHE A 1 117 ? 8.441 -5.804 -9.405 1.00 93.94 117 PHE A C 1
ATOM 801 O O . PHE A 1 117 ? 7.520 -6.258 -10.083 1.00 93.94 117 PHE A O 1
ATOM 808 N N . GLY A 1 118 ? 9.517 -5.246 -9.965 1.00 93.12 118 GLY A N 1
ATOM 809 C CA . GLY A 1 118 ? 9.657 -5.052 -11.408 1.00 93.12 118 GLY A CA 1
ATOM 810 C C . GLY A 1 118 ? 9.656 -6.351 -12.217 1.00 93.12 118 GLY A C 1
ATOM 811 O O . GLY A 1 118 ? 9.425 -6.318 -13.417 1.00 93.12 118 GLY A O 1
ATOM 812 N N . THR A 1 119 ? 9.868 -7.517 -11.609 1.00 94.00 119 THR A N 1
ATOM 813 C CA . THR A 1 119 ? 9.813 -8.795 -12.344 1.00 94.00 119 THR A CA 1
ATOM 814 C C . THR A 1 119 ? 8.413 -9.403 -12.443 1.00 94.00 119 THR A C 1
ATOM 816 O O . THR A 1 119 ? 8.229 -10.355 -13.198 1.00 94.00 119 THR A O 1
ATOM 819 N N . ALA A 1 120 ? 7.419 -8.857 -11.733 1.00 92.56 120 ALA A N 1
ATOM 820 C CA . ALA A 1 120 ? 6.097 -9.472 -11.619 1.00 92.56 120 ALA A CA 1
ATOM 821 C C . ALA A 1 120 ? 5.266 -9.423 -12.913 1.00 92.56 120 ALA A C 1
ATOM 823 O O . ALA A 1 120 ? 4.587 -10.392 -13.248 1.00 92.56 120 ALA A O 1
ATOM 824 N N . SER A 1 121 ? 5.297 -8.304 -13.642 1.00 96.06 121 SER A N 1
ATOM 825 C CA . SER A 1 121 ? 4.579 -8.132 -14.911 1.00 96.06 121 SER A CA 1
ATOM 826 C C . SER A 1 121 ? 5.135 -6.952 -15.714 1.00 96.06 121 SER A C 1
ATOM 828 O O . SER A 1 121 ? 5.863 -6.113 -15.183 1.00 96.06 121 SER A O 1
ATOM 830 N N . ALA A 1 122 ? 4.765 -6.840 -16.994 1.00 96.56 122 ALA A N 1
ATOM 831 C CA . ALA A 1 122 ? 5.121 -5.673 -17.811 1.00 96.56 122 ALA A CA 1
ATOM 832 C C . ALA A 1 122 ? 4.544 -4.359 -17.241 1.00 96.56 122 ALA A C 1
ATOM 834 O O . ALA A 1 122 ? 5.173 -3.305 -17.335 1.00 96.56 122 ALA A O 1
ATOM 835 N N . ILE A 1 123 ? 3.375 -4.425 -16.596 1.00 96.75 123 ILE A N 1
ATOM 836 C CA . ILE A 1 123 ? 2.752 -3.274 -15.932 1.00 96.75 123 ILE A CA 1
ATOM 837 C C . ILE A 1 123 ? 3.573 -2.872 -14.698 1.00 96.75 123 ILE A C 1
ATOM 839 O O . ILE A 1 123 ? 3.869 -1.689 -14.520 1.00 96.75 123 ILE A O 1
ATOM 843 N N . ALA A 1 124 ? 4.037 -3.846 -13.904 1.00 95.94 124 ALA A N 1
ATOM 844 C CA . ALA A 1 124 ? 4.924 -3.589 -12.770 1.00 95.94 124 ALA A CA 1
ATOM 845 C C . ALA A 1 124 ? 6.253 -2.960 -13.221 1.00 95.94 124 ALA A C 1
ATOM 847 O O . ALA A 1 124 ? 6.713 -1.998 -12.608 1.00 95.94 124 ALA A O 1
ATOM 848 N N . GLN A 1 125 ? 6.832 -3.425 -14.337 1.00 95.69 125 GLN A N 1
ATOM 849 C CA . GLN A 1 125 ? 8.020 -2.806 -14.946 1.00 95.69 125 GLN A CA 1
ATOM 850 C C . GLN A 1 125 ? 7.773 -1.343 -15.306 1.00 95.69 125 GLN A C 1
ATOM 852 O O . GLN A 1 125 ? 8.599 -0.485 -14.995 1.00 95.69 125 GLN A O 1
ATOM 857 N N . SER A 1 126 ? 6.626 -1.046 -15.922 1.00 95.75 126 SER A N 1
ATOM 858 C CA . SER A 1 126 ? 6.254 0.324 -16.274 1.00 95.75 126 SER A CA 1
ATOM 859 C C . SER A 1 126 ? 6.124 1.215 -15.035 1.00 95.75 126 SER A C 1
ATOM 861 O O . SER A 1 126 ? 6.608 2.350 -15.038 1.00 95.75 126 SER A O 1
ATOM 863 N N . LEU A 1 127 ? 5.516 0.709 -13.955 1.00 95.62 127 LEU A N 1
ATOM 864 C CA . LEU A 1 127 ? 5.414 1.449 -12.698 1.00 95.62 127 LEU A CA 1
ATOM 865 C C . LEU A 1 127 ? 6.789 1.652 -12.047 1.00 95.62 127 LEU A C 1
ATOM 867 O O . LEU A 1 127 ? 7.098 2.771 -11.647 1.00 95.62 127 LEU A O 1
ATOM 871 N N . VAL A 1 128 ? 7.646 0.627 -12.005 1.00 94.75 128 VAL A N 1
ATOM 872 C CA . VAL A 1 128 ? 9.020 0.724 -11.476 1.00 94.75 128 VAL A CA 1
ATOM 873 C C . VAL A 1 128 ? 9.848 1.749 -12.245 1.00 94.75 128 VAL A C 1
ATOM 875 O O . VAL A 1 128 ? 10.517 2.588 -11.638 1.00 94.75 128 VAL A O 1
ATOM 878 N N . GLN A 1 129 ? 9.778 1.723 -13.576 1.00 94.62 129 GLN A N 1
ATOM 879 C CA . GLN A 1 129 ? 10.492 2.670 -14.427 1.00 94.62 129 GLN A CA 1
ATOM 880 C C . GLN A 1 129 ? 10.050 4.114 -14.143 1.00 94.62 129 GLN A C 1
ATOM 882 O O . GLN A 1 129 ? 10.879 5.028 -14.085 1.00 94.62 129 GLN A O 1
ATOM 887 N N . CYS A 1 130 ? 8.752 4.327 -13.922 1.00 95.75 130 CYS A N 1
ATOM 888 C CA . CYS A 1 130 ? 8.238 5.639 -13.559 1.00 95.75 130 CYS A CA 1
ATOM 889 C C . CYS A 1 130 ? 8.660 6.057 -12.138 1.00 95.75 130 CYS A C 1
ATOM 891 O O . CYS A 1 130 ? 9.248 7.126 -11.948 1.00 95.75 130 CYS A O 1
ATOM 893 N N . ALA A 1 131 ? 8.411 5.202 -11.146 1.00 94.25 131 ALA A N 1
ATOM 894 C CA . ALA A 1 131 ? 8.564 5.538 -9.736 1.00 94.25 131 ALA A CA 1
ATOM 895 C C . ALA A 1 131 ? 10.032 5.617 -9.286 1.00 94.25 131 ALA A C 1
ATOM 897 O O . ALA A 1 131 ? 10.398 6.543 -8.568 1.00 94.25 131 ALA A O 1
ATOM 898 N N . PHE A 1 132 ? 10.892 4.693 -9.725 1.00 93.94 132 PHE A N 1
ATOM 899 C CA . PHE A 1 132 ? 12.255 4.560 -9.190 1.00 93.94 132 PHE A CA 1
ATOM 900 C C . PHE A 1 132 ? 13.359 4.997 -10.147 1.00 93.94 132 PHE A C 1
ATOM 902 O O . PHE A 1 132 ? 14.443 5.349 -9.694 1.00 93.94 132 PHE A O 1
ATOM 909 N N . LEU A 1 133 ? 13.109 4.986 -11.457 1.00 89.81 133 LEU A N 1
ATOM 910 C CA . LEU A 1 133 ? 14.144 5.258 -12.464 1.00 89.81 133 LEU A CA 1
ATOM 911 C C . LEU A 1 133 ? 13.964 6.600 -13.179 1.00 89.81 133 LEU A C 1
ATOM 913 O O . LEU A 1 133 ? 14.783 6.961 -14.023 1.00 89.81 133 LEU A O 1
ATOM 917 N N . SER A 1 134 ? 12.912 7.353 -12.851 1.00 91.75 134 SER A N 1
ATOM 918 C CA . SER A 1 134 ? 12.669 8.667 -13.444 1.00 91.75 134 SER A CA 1
ATOM 919 C C . SER A 1 134 ? 12.242 9.707 -12.405 1.00 91.75 134 SER A C 1
ATOM 921 O O . SER A 1 134 ? 13.075 10.170 -11.625 1.00 91.75 134 SER A O 1
ATOM 923 N N . LYS A 1 135 ? 10.967 10.105 -12.408 1.00 85.44 135 LYS A N 1
ATOM 924 C CA . LYS A 1 135 ? 10.478 11.343 -11.790 1.00 85.44 135 LYS A CA 1
ATOM 925 C C . LYS A 1 135 ? 10.392 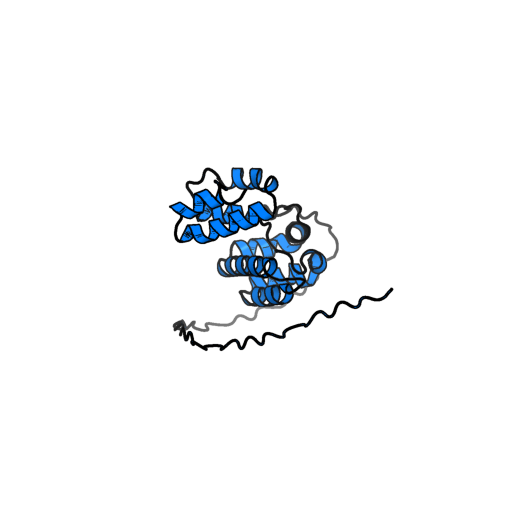11.288 -10.271 1.00 85.44 135 LYS A C 1
ATOM 927 O O . LYS A 1 135 ? 10.618 12.309 -9.635 1.00 85.44 135 LYS A O 1
ATOM 932 N N . CYS A 1 136 ? 10.097 10.118 -9.710 1.00 94.75 136 CYS A N 1
ATOM 933 C CA . CYS A 1 136 ? 9.849 9.969 -8.276 1.00 94.75 136 CYS A CA 1
ATOM 934 C C . CYS A 1 136 ? 10.994 9.308 -7.517 1.00 94.75 136 CYS A C 1
ATOM 936 O O . CYS A 1 136 ? 10.843 9.006 -6.340 1.00 94.75 136 CYS A O 1
ATOM 938 N N . SER A 1 137 ? 12.145 9.096 -8.161 1.00 92.56 137 SER A N 1
ATOM 939 C CA . SER A 1 137 ? 13.229 8.286 -7.601 1.00 92.56 137 SER A CA 1
ATOM 940 C C . SER A 1 137 ? 13.718 8.792 -6.241 1.00 92.56 137 SER A C 1
ATOM 942 O O . SER A 1 137 ? 13.895 7.989 -5.327 1.00 92.56 137 SER A O 1
ATOM 944 N N . SER A 1 138 ? 13.869 10.109 -6.058 1.00 91.56 138 SER A N 1
ATOM 945 C CA . SER A 1 138 ? 14.270 10.706 -4.775 1.00 91.56 138 SER A CA 1
ATOM 946 C C . SER A 1 138 ? 13.221 10.522 -3.682 1.00 91.56 138 SER A C 1
ATOM 948 O O . SER A 1 138 ? 13.570 10.216 -2.545 1.00 91.56 138 SER A O 1
ATOM 950 N N . GLU A 1 139 ? 11.944 10.676 -4.031 1.00 92.00 139 GLU A N 1
ATOM 951 C CA . GLU A 1 139 ? 10.838 10.620 -3.074 1.00 92.00 139 GLU A CA 1
ATOM 952 C C . GLU A 1 139 ? 10.489 9.185 -2.694 1.00 92.00 139 GLU A C 1
ATOM 954 O O . GLU A 1 139 ? 10.181 8.904 -1.539 1.00 92.00 139 GLU A O 1
ATOM 959 N N . CYS A 1 140 ? 10.561 8.271 -3.659 1.00 92.19 140 CYS A N 1
ATOM 960 C CA . CYS A 1 140 ? 10.138 6.884 -3.524 1.00 92.19 140 CYS A CA 1
ATOM 961 C C . CYS A 1 140 ? 11.258 5.924 -3.151 1.00 92.19 140 CYS A C 1
ATOM 963 O O . CYS A 1 140 ? 10.981 4.758 -2.876 1.00 92.19 140 CYS A O 1
ATOM 965 N N . SER A 1 141 ? 12.513 6.380 -3.097 1.00 86.56 141 SER A N 1
ATOM 966 C CA . SER A 1 141 ? 13.616 5.551 -2.612 1.00 86.56 141 SER A CA 1
ATOM 967 C C . SER A 1 141 ? 13.282 5.006 -1.221 1.00 86.56 141 SER A C 1
ATOM 969 O O . SER A 1 141 ? 13.267 5.746 -0.237 1.00 86.56 141 SER A O 1
ATOM 971 N N . TYR A 1 142 ? 13.015 3.696 -1.160 1.00 83.12 142 TYR A N 1
ATOM 972 C CA . TYR A 1 142 ? 12.712 2.949 0.066 1.00 83.12 142 TYR A CA 1
ATOM 973 C C . TYR A 1 142 ? 11.387 3.316 0.752 1.00 83.12 142 TYR A C 1
ATOM 975 O O . TYR A 1 142 ? 11.238 3.088 1.952 1.00 83.12 142 TYR A O 1
ATOM 983 N N . LYS A 1 143 ? 10.429 3.888 0.019 1.00 89.06 143 LYS A N 1
ATOM 984 C CA . LYS A 1 143 ? 9.087 4.182 0.536 1.00 89.06 143 LYS A CA 1
ATOM 985 C C . LYS A 1 143 ? 8.046 3.292 -0.124 1.00 89.06 143 LYS A C 1
ATOM 987 O O . LYS A 1 143 ? 8.266 2.791 -1.220 1.00 89.06 143 LYS A O 1
ATOM 992 N N . ARG A 1 144 ? 6.901 3.140 0.539 1.00 90.44 144 ARG A N 1
ATOM 993 C CA . ARG A 1 144 ? 5.724 2.523 -0.072 1.00 90.44 144 ARG A CA 1
ATOM 994 C C . ARG A 1 144 ? 5.284 3.319 -1.295 1.00 90.44 144 ARG A C 1
ATOM 996 O O . ARG A 1 144 ? 5.380 4.548 -1.304 1.00 90.44 144 ARG A O 1
ATOM 1003 N N . LEU A 1 145 ? 4.825 2.602 -2.313 1.00 90.94 145 LEU A N 1
ATOM 1004 C CA . LEU A 1 145 ? 4.255 3.191 -3.523 1.00 90.94 145 LEU A CA 1
ATOM 1005 C C . LEU A 1 145 ? 2.787 3.573 -3.314 1.00 90.94 145 LEU A C 1
ATOM 1007 O O . LEU A 1 145 ? 2.280 4.459 -4.001 1.00 90.94 145 LEU A O 1
ATOM 1011 N N . ARG A 1 146 ? 2.107 2.915 -2.370 1.00 87.88 146 ARG A N 1
ATOM 1012 C CA . ARG A 1 146 ? 0.733 3.227 -1.978 1.00 87.88 146 ARG A CA 1
ATOM 1013 C C . ARG A 1 146 ? 0.694 3.954 -0.647 1.00 87.88 146 ARG A C 1
ATOM 1015 O O . ARG A 1 146 ? 1.578 3.780 0.192 1.00 87.88 146 ARG A O 1
ATOM 1022 N N . SER A 1 147 ? -0.379 4.711 -0.433 1.00 84.81 147 SER A N 1
ATOM 1023 C CA . SER A 1 147 ? -0.654 5.228 0.899 1.00 84.81 147 SER A CA 1
ATOM 1024 C C . SER A 1 147 ? -1.113 4.096 1.809 1.00 84.81 147 SER A C 1
ATOM 1026 O O . SER A 1 147 ? -1.975 3.306 1.414 1.00 84.81 147 SER A O 1
ATOM 1028 N N . SER A 1 148 ? -0.606 4.041 3.046 1.00 84.50 148 SER A N 1
ATOM 1029 C CA . SER A 1 148 ? -1.062 3.057 4.045 1.00 84.50 148 SER A CA 1
ATOM 1030 C C . SER A 1 148 ? -2.584 3.095 4.240 1.00 84.50 148 SER A C 1
ATOM 1032 O O . SER A 1 148 ? -3.197 2.093 4.613 1.00 84.50 148 SER A O 1
ATOM 1034 N N . CYS A 1 149 ? -3.202 4.244 3.954 1.00 87.44 149 CYS A N 1
ATOM 1035 C CA . CYS A 1 149 ? -4.642 4.422 3.965 1.00 87.44 149 CYS A CA 1
ATOM 1036 C C . CYS A 1 149 ? -5.372 3.669 2.862 1.00 87.44 149 CYS A C 1
ATOM 1038 O O . CYS A 1 149 ? -6.324 2.946 3.157 1.00 87.44 149 CYS A O 1
ATOM 1040 N N . ASP A 1 150 ? -4.932 3.804 1.614 1.00 84.50 150 ASP A N 1
ATOM 1041 C CA . ASP A 1 150 ? -5.557 3.105 0.492 1.00 84.50 150 ASP A CA 1
ATOM 1042 C C . ASP A 1 150 ? -5.434 1.591 0.670 1.00 84.50 150 ASP A C 1
ATOM 1044 O O . ASP A 1 150 ? -6.404 0.862 0.456 1.00 84.50 150 ASP A O 1
ATOM 1048 N N . GLU A 1 151 ? -4.274 1.119 1.147 1.00 84.50 151 GLU A N 1
ATOM 1049 C CA . GLU A 1 151 ? -4.048 -0.303 1.429 1.00 84.50 151 GLU A CA 1
ATOM 1050 C C . GLU A 1 151 ? -5.034 -0.836 2.467 1.00 84.50 151 GLU A 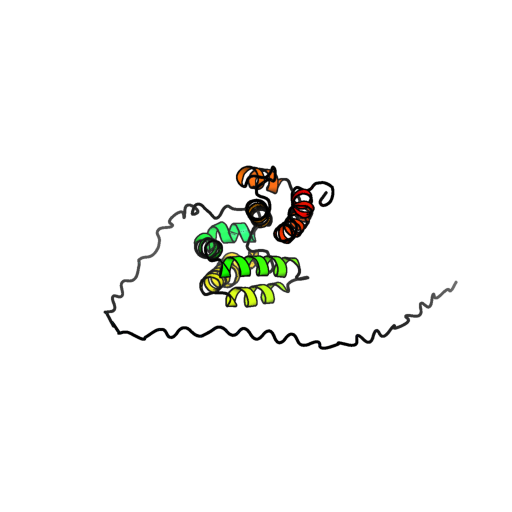C 1
ATOM 1052 O O . GLU A 1 151 ? -5.698 -1.857 2.259 1.00 84.50 151 GLU A O 1
ATOM 1057 N N . TYR A 1 152 ? -5.133 -0.127 3.593 1.00 89.81 152 TYR A N 1
ATOM 1058 C CA . TYR A 1 152 ? -6.008 -0.490 4.694 1.00 89.81 152 TYR A CA 1
ATOM 1059 C C . TYR A 1 152 ? -7.477 -0.458 4.262 1.00 89.81 152 TYR A C 1
ATOM 1061 O O . TYR A 1 152 ? -8.208 -1.419 4.503 1.00 89.81 152 TYR A O 1
ATOM 1069 N N . CYS A 1 153 ? -7.912 0.596 3.571 1.00 90.38 153 CYS A N 1
ATOM 1070 C CA . CYS A 1 153 ? -9.303 0.747 3.157 1.00 90.38 153 CYS A CA 1
ATOM 1071 C C . CYS A 1 153 ? -9.723 -0.272 2.093 1.00 90.38 153 CYS A C 1
ATOM 1073 O O . CYS A 1 153 ? -10.816 -0.836 2.194 1.00 90.38 153 CYS A O 1
ATOM 1075 N N . ALA A 1 154 ? -8.860 -0.564 1.115 1.00 87.44 154 ALA A N 1
ATOM 1076 C CA . ALA A 1 154 ? -9.110 -1.623 0.138 1.00 87.44 154 ALA A CA 1
ATOM 1077 C C . ALA A 1 154 ? -9.188 -3.003 0.812 1.00 87.44 154 ALA A C 1
ATOM 1079 O O . ALA A 1 154 ? -10.056 -3.823 0.490 1.00 87.44 154 ALA A O 1
ATOM 1080 N N . CYS A 1 155 ? -8.321 -3.255 1.796 1.00 90.38 155 CYS A N 1
ATOM 1081 C CA . CYS A 1 155 ? -8.383 -4.478 2.583 1.00 90.38 155 CYS A CA 1
ATOM 1082 C C . CYS A 1 155 ? -9.699 -4.582 3.373 1.00 90.38 155 CYS A C 1
ATOM 1084 O O . CYS A 1 155 ? -10.383 -5.602 3.293 1.00 90.38 155 CYS A O 1
ATOM 1086 N N . MET A 1 156 ? -10.105 -3.523 4.080 1.00 92.50 156 MET A N 1
ATOM 1087 C CA . MET A 1 156 ? -11.352 -3.514 4.855 1.00 92.50 156 MET A CA 1
ATOM 1088 C C . MET A 1 156 ? -12.571 -3.771 3.971 1.00 92.50 156 MET A C 1
ATOM 1090 O O . MET A 1 156 ? -13.433 -4.572 4.323 1.00 92.50 156 MET A O 1
ATOM 1094 N N . GLN A 1 157 ? -12.622 -3.150 2.793 1.00 90.44 157 GLN A N 1
ATOM 1095 C CA . GLN A 1 157 ? -13.719 -3.343 1.850 1.00 90.44 157 GLN A CA 1
ATOM 1096 C C . GLN A 1 157 ? -13.812 -4.787 1.341 1.00 90.44 157 GLN A C 1
ATOM 1098 O O . GLN A 1 157 ? -14.912 -5.319 1.202 1.00 90.44 157 GLN A O 1
ATOM 1103 N N . SER A 1 158 ? -12.670 -5.413 1.053 1.00 90.12 158 SER A N 1
ATOM 1104 C CA . SER A 1 158 ? -12.617 -6.766 0.489 1.00 90.12 158 SER A CA 1
ATOM 1105 C C . SER A 1 158 ? -12.811 -7.861 1.538 1.00 90.12 158 SER A C 1
ATOM 1107 O O . SER A 1 158 ? -13.533 -8.825 1.293 1.00 90.12 158 SER A O 1
ATOM 1109 N N . SER A 1 159 ? -12.187 -7.714 2.706 1.00 92.56 159 SER A N 1
ATOM 1110 C CA . SER A 1 159 ? -12.104 -8.771 3.722 1.00 92.56 159 SER A CA 1
ATOM 1111 C C . SER A 1 159 ? -13.091 -8.581 4.875 1.00 92.56 159 SER A C 1
ATOM 1113 O O . SER A 1 159 ? -13.398 -9.538 5.583 1.00 92.56 159 SER A O 1
ATOM 1115 N N . CYS A 1 160 ? -13.633 -7.372 5.049 1.00 92.56 160 CYS A N 1
ATOM 1116 C CA . CYS A 1 160 ? -14.540 -7.017 6.141 1.00 92.56 160 CYS A CA 1
ATOM 1117 C C . CYS A 1 160 ? -15.815 -6.295 5.650 1.00 92.56 160 CYS A C 1
ATOM 1119 O O . CYS A 1 160 ? -16.140 -5.221 6.156 1.00 92.56 160 CYS A O 1
ATOM 1121 N N . PRO A 1 161 ? -16.612 -6.873 4.725 1.00 87.62 161 PRO A N 1
ATOM 1122 C CA . PRO A 1 161 ? -17.763 -6.196 4.104 1.00 87.62 161 PRO A CA 1
ATOM 1123 C C . PRO A 1 161 ? -18.926 -5.853 5.062 1.00 87.62 161 PRO A C 1
ATOM 1125 O O . PRO A 1 161 ? -19.884 -5.203 4.650 1.00 87.62 161 PRO A O 1
ATOM 1128 N N . GLY A 1 162 ? -18.870 -6.295 6.324 1.00 83.62 162 GLY A N 1
ATOM 1129 C CA . GLY A 1 162 ? -19.832 -5.955 7.382 1.00 83.62 162 GLY A CA 1
ATOM 1130 C C . GLY A 1 162 ? -19.302 -4.982 8.439 1.00 83.62 162 GLY A C 1
ATOM 1131 O O . GLY A 1 162 ? -20.031 -4.660 9.376 1.00 83.62 162 GLY A O 1
ATOM 1132 N N . ALA A 1 163 ? -18.048 -4.544 8.313 1.00 82.88 163 ALA A N 1
ATOM 1133 C CA . ALA A 1 163 ? -17.474 -3.522 9.175 1.00 82.88 163 ALA A CA 1
ATOM 1134 C C . ALA A 1 163 ? -18.209 -2.187 8.984 1.00 82.88 163 ALA A C 1
ATOM 1136 O O . ALA A 1 163 ? -18.681 -1.872 7.890 1.00 82.88 163 ALA A O 1
ATOM 1137 N N . ALA A 1 164 ? -18.248 -1.349 10.023 1.00 74.00 164 ALA A N 1
ATOM 1138 C CA . ALA A 1 164 ? -18.826 -0.000 9.929 1.00 74.00 164 ALA A CA 1
ATOM 1139 C C . ALA A 1 164 ? -18.026 0.932 8.987 1.00 74.00 164 ALA A C 1
ATOM 1141 O O . ALA A 1 164 ? -18.434 2.059 8.711 1.00 74.00 164 ALA A O 1
ATOM 1142 N N . PHE A 1 165 ? -16.890 0.450 8.482 1.00 73.31 165 PHE A N 1
ATOM 1143 C CA . PHE A 1 165 ? -16.009 1.105 7.532 1.00 73.31 165 PHE A CA 1
ATOM 1144 C C . PHE A 1 165 ? -16.415 0.787 6.083 1.00 73.31 165 PHE A C 1
ATOM 1146 O O . PHE A 1 165 ? -15.876 -0.114 5.446 1.00 73.31 165 PHE A O 1
ATOM 1153 N N . THR A 1 166 ? -17.335 1.571 5.518 1.00 66.69 166 THR A N 1
ATOM 1154 C CA . THR A 1 166 ? -17.474 1.639 4.050 1.00 66.69 166 THR A CA 1
ATOM 1155 C C . THR A 1 166 ? -16.263 2.361 3.446 1.00 66.69 166 THR A C 1
ATOM 1157 O O . THR A 1 166 ? -15.645 3.186 4.122 1.00 66.69 166 THR A O 1
ATOM 1160 N N . GLN A 1 167 ? -15.914 2.093 2.181 1.00 67.00 167 GLN A N 1
ATOM 1161 C CA . GLN A 1 167 ? -14.727 2.679 1.531 1.00 67.00 167 GLN A CA 1
ATOM 1162 C C . GLN A 1 167 ? -14.676 4.215 1.654 1.00 67.00 167 GLN A C 1
ATOM 1164 O O . GLN A 1 167 ? -13.628 4.763 1.985 1.00 67.00 167 GLN A O 1
ATOM 1169 N N . GLY A 1 168 ? -15.815 4.900 1.482 1.00 68.88 168 GLY A N 1
ATOM 1170 C CA . GLY A 1 168 ? -15.909 6.357 1.642 1.00 68.88 168 GLY A CA 1
ATOM 1171 C C . GLY A 1 168 ? -15.601 6.818 3.069 1.00 68.88 168 GLY A C 1
ATOM 1172 O O . GLY A 1 168 ? -14.691 7.612 3.282 1.00 68.88 168 GLY A O 1
ATOM 1173 N N . THR A 1 169 ? -16.275 6.237 4.066 1.00 81.75 169 THR A N 1
ATOM 1174 C CA . THR A 1 169 ? -16.020 6.546 5.487 1.00 81.75 169 THR A CA 1
ATOM 1175 C C . THR A 1 169 ? -14.609 6.162 5.940 1.00 81.75 169 THR A C 1
ATOM 1177 O O . THR A 1 169 ? -14.062 6.768 6.863 1.00 81.75 169 THR A O 1
ATOM 1180 N N . CYS A 1 170 ? -14.008 5.159 5.288 1.00 86.31 170 CYS A N 1
ATOM 1181 C CA . CYS A 1 170 ? -12.647 4.733 5.563 1.00 86.31 170 CYS A CA 1
ATOM 1182 C C . CYS A 1 170 ? -11.648 5.810 5.172 1.00 86.31 170 CYS A C 1
ATOM 1184 O O . CYS A 1 170 ? -10.896 6.262 6.028 1.00 86.31 170 CYS A O 1
ATOM 1186 N N . LEU A 1 171 ? -11.691 6.267 3.919 1.00 83.38 171 LEU A N 1
ATOM 1187 C CA . LEU A 1 171 ? -10.771 7.286 3.417 1.00 83.38 171 LEU A CA 1
ATOM 1188 C C . LEU A 1 171 ? -10.937 8.632 4.135 1.00 83.38 171 LEU A C 1
ATOM 1190 O O . LEU A 1 171 ? -9.959 9.349 4.303 1.00 83.38 171 LEU A O 1
ATOM 1194 N N . GLU A 1 172 ? -12.136 8.956 4.625 1.00 84.44 172 GLU A N 1
ATOM 1195 C CA . GLU A 1 172 ? -12.365 10.153 5.449 1.00 84.44 172 GLU A CA 1
ATOM 1196 C C . GLU A 1 172 ? -11.729 10.049 6.843 1.00 84.44 172 GLU A C 1
ATOM 1198 O O . GLU A 1 172 ? -11.182 11.022 7.361 1.00 84.44 172 GLU A O 1
ATOM 1203 N N . SER A 1 173 ? -11.797 8.868 7.461 1.00 85.75 173 SER A N 1
ATOM 1204 C CA . SER A 1 173 ? -11.297 8.648 8.825 1.00 85.75 173 SER A CA 1
ATOM 1205 C C . SER A 1 173 ? -9.808 8.321 8.858 1.00 85.75 173 SER A C 1
ATOM 1207 O O . SER A 1 173 ? -9.141 8.531 9.867 1.00 85.75 173 SER A O 1
ATOM 1209 N N . CYS A 1 174 ? -9.284 7.780 7.764 1.00 86.69 174 CYS A N 1
ATOM 1210 C CA . CYS A 1 174 ? -7.939 7.245 7.699 1.00 86.69 174 CYS A CA 1
ATOM 1211 C C . CYS A 1 174 ? -6.828 8.279 7.969 1.00 86.69 174 CYS A C 1
ATOM 1213 O O . CYS A 1 174 ? -5.933 7.965 8.753 1.00 86.69 174 CYS A O 1
ATOM 1215 N N . PRO A 1 175 ? -6.908 9.530 7.469 1.00 84.19 175 PRO A N 1
ATOM 1216 C CA . PRO A 1 175 ? -5.938 10.578 7.799 1.00 84.19 175 PRO A CA 1
ATOM 1217 C C . PRO A 1 175 ? -5.881 10.949 9.289 1.00 84.19 175 PRO A C 1
ATOM 1219 O O . PRO A 1 175 ? -4.951 11.629 9.716 1.00 84.19 175 PRO A O 1
ATOM 1222 N N . LEU A 1 176 ? -6.874 10.541 10.090 1.00 87.81 176 LEU A N 1
ATOM 1223 C CA . LEU A 1 176 ? -6.890 10.758 11.541 1.00 87.81 176 LEU A CA 1
ATOM 1224 C C . LEU A 1 176 ? -6.080 9.699 12.304 1.00 87.81 176 LEU A C 1
ATOM 1226 O O . LEU A 1 176 ? -5.864 9.847 13.507 1.00 87.81 176 LEU A O 1
ATOM 1230 N N . LEU A 1 177 ? -5.662 8.627 11.629 1.00 88.38 177 LEU A N 1
ATOM 1231 C CA . LEU A 1 177 ? -4.878 7.547 12.208 1.00 88.38 177 LEU A CA 1
ATOM 1232 C C . LEU A 1 177 ? -3.384 7.845 12.053 1.00 88.38 177 LEU A C 1
ATOM 1234 O O . LEU A 1 177 ? -2.908 8.262 11.000 1.00 88.38 177 LEU A O 1
ATOM 1238 N N . SER A 1 178 ? -2.619 7.592 13.110 1.00 87.62 178 SER A N 1
ATOM 1239 C CA . SER A 1 178 ? -1.159 7.566 13.025 1.00 87.62 178 SER A CA 1
ATOM 1240 C C . SER A 1 178 ? -0.685 6.417 12.129 1.00 87.62 178 SER A C 1
ATOM 1242 O O . SER A 1 178 ? -1.359 5.394 12.004 1.00 87.62 178 SER A O 1
ATOM 1244 N N . THR A 1 179 ? 0.523 6.526 11.573 1.00 82.12 179 THR A N 1
ATOM 1245 C CA . THR A 1 179 ? 1.138 5.445 10.781 1.00 82.12 179 THR A CA 1
ATOM 1246 C C . THR A 1 179 ? 1.188 4.123 11.555 1.00 82.12 179 THR A C 1
ATOM 1248 O O . THR A 1 179 ? 0.858 3.082 11.004 1.00 82.12 179 THR A O 1
ATOM 1251 N N . VAL A 1 180 ? 1.491 4.165 12.861 1.00 85.56 180 VAL A N 1
ATOM 1252 C CA . VAL A 1 180 ? 1.515 2.970 13.728 1.00 85.56 180 VAL A CA 1
ATOM 1253 C C . VAL A 1 180 ? 0.132 2.319 13.831 1.00 85.56 180 VAL A C 1
ATOM 1255 O O . VAL A 1 180 ? 0.017 1.095 13.765 1.00 85.56 180 VAL A O 1
ATOM 1258 N N . GLN A 1 181 ? -0.926 3.123 13.964 1.00 90.62 181 GLN A N 1
ATOM 1259 C CA . GLN A 1 181 ? -2.298 2.614 13.959 1.00 90.62 181 GLN A CA 1
ATOM 1260 C C . GLN A 1 181 ? -2.650 1.995 12.609 1.00 90.62 181 GLN A C 1
ATOM 1262 O O . GLN A 1 181 ? -3.223 0.908 12.585 1.00 90.62 181 GLN A O 1
ATOM 1267 N N . LEU A 1 182 ? -2.306 2.657 11.503 1.00 89.25 182 LEU A N 1
ATOM 1268 C CA . LEU A 1 182 ? -2.579 2.152 10.158 1.00 89.25 182 LEU A CA 1
ATOM 1269 C C . LEU A 1 182 ? -1.871 0.834 9.886 1.00 89.25 182 LEU A C 1
ATOM 1271 O O . LEU A 1 182 ? -2.520 -0.109 9.447 1.00 89.25 182 LEU A O 1
ATOM 1275 N N . ASP A 1 183 ? -0.589 0.732 10.221 1.00 85.75 183 ASP A N 1
ATOM 1276 C CA . ASP A 1 183 ? 0.177 -0.496 10.032 1.00 85.75 183 ASP A CA 1
ATOM 1277 C C . ASP A 1 183 ? -0.387 -1.648 10.871 1.00 85.75 183 ASP A C 1
ATOM 1279 O O . ASP A 1 183 ? -0.573 -2.751 10.360 1.00 85.75 183 ASP A O 1
ATOM 1283 N N . CYS A 1 184 ? -0.742 -1.392 12.136 1.00 89.81 184 CYS A N 1
ATOM 1284 C CA . CYS A 1 184 ? -1.376 -2.393 12.997 1.00 89.81 184 CYS A CA 1
ATOM 1285 C C . CYS A 1 184 ? -2.722 -2.873 12.426 1.00 89.81 184 CYS A C 1
ATOM 1287 O O . CYS A 1 184 ? -3.001 -4.073 12.369 1.00 89.81 184 CYS A O 1
ATOM 1289 N N . ARG A 1 185 ? -3.563 -1.939 11.974 1.00 93.12 185 ARG A N 1
ATOM 1290 C CA . ARG A 1 185 ? -4.894 -2.241 11.431 1.00 93.12 185 ARG A CA 1
ATOM 1291 C C . ARG A 1 185 ? -4.811 -2.962 10.089 1.00 93.12 185 ARG A C 1
ATOM 1293 O O . ARG A 1 185 ? -5.521 -3.946 9.892 1.00 93.12 185 ARG A O 1
ATOM 1300 N N . ALA A 1 186 ? -3.923 -2.520 9.200 1.00 89.50 186 ALA A N 1
ATOM 1301 C CA . ALA A 1 186 ? -3.646 -3.168 7.922 1.00 89.50 186 ALA A CA 1
ATOM 1302 C C . ALA A 1 186 ? -3.115 -4.590 8.130 1.00 89.50 186 ALA A C 1
ATOM 1304 O O . ALA A 1 186 ? -3.617 -5.519 7.499 1.00 89.50 186 ALA A O 1
ATOM 1305 N N . TYR A 1 187 ? -2.181 -4.779 9.072 1.00 89.06 187 TYR A N 1
ATOM 1306 C CA . TYR A 1 187 ? -1.694 -6.100 9.465 1.00 89.06 187 TYR A CA 1
ATOM 1307 C C . TYR A 1 187 ? -2.851 -7.012 9.875 1.00 89.06 187 TYR A C 1
ATOM 1309 O O . TYR A 1 187 ? -2.988 -8.099 9.327 1.00 89.06 187 TYR A O 1
ATOM 1317 N N . HIS A 1 188 ? -3.736 -6.570 10.774 1.00 94.00 188 HIS A N 1
ATOM 1318 C CA . HIS A 1 188 ? -4.886 -7.386 11.170 1.00 94.00 188 HIS A CA 1
ATOM 1319 C C . HIS A 1 188 ? -5.854 -7.661 10.025 1.00 94.00 188 HIS A C 1
ATOM 1321 O O . HIS A 1 188 ? -6.353 -8.779 9.921 1.00 94.00 188 HIS A O 1
ATOM 1327 N N . CYS A 1 189 ? -6.085 -6.687 9.151 1.00 92.81 189 CYS A N 1
ATOM 1328 C CA . CYS A 1 189 ? -6.965 -6.873 8.012 1.00 92.81 189 CYS A CA 1
ATOM 1329 C C . CYS A 1 189 ? -6.469 -7.979 7.060 1.00 92.81 189 CYS A C 1
ATOM 1331 O O . CYS A 1 189 ? -7.277 -8.755 6.559 1.00 92.81 189 CYS A O 1
ATOM 1333 N N . GLN A 1 190 ? -5.154 -8.147 6.881 1.00 90.00 190 GLN A N 1
ATOM 1334 C CA . GLN A 1 190 ? -4.606 -9.220 6.035 1.00 90.00 190 GLN A CA 1
ATOM 1335 C C . GLN A 1 190 ? -4.981 -10.630 6.521 1.00 90.00 190 GLN A C 1
ATOM 1337 O O . GLN A 1 190 ? -5.133 -11.542 5.710 1.00 90.00 190 GLN A O 1
ATOM 1342 N N . PHE A 1 191 ? -5.187 -10.819 7.828 1.00 91.75 191 PHE A N 1
ATOM 1343 C CA . PHE A 1 191 ? -5.636 -12.101 8.386 1.00 91.75 191 PHE A CA 1
ATOM 1344 C C . PHE A 1 191 ? -7.162 -12.265 8.373 1.00 91.75 191 PHE A C 1
ATOM 1346 O O . PHE A 1 191 ? -7.668 -13.355 8.636 1.00 91.75 191 PHE A O 1
ATOM 1353 N N . ALA A 1 192 ? -7.921 -11.222 8.031 1.00 92.88 192 ALA A N 1
ATOM 1354 C CA . ALA A 1 192 ? -9.374 -11.318 7.946 1.00 92.88 192 ALA A CA 1
ATOM 1355 C C . ALA A 1 192 ? -9.842 -12.245 6.818 1.00 92.88 192 ALA A C 1
ATOM 1357 O O . ALA A 1 192 ? -10.940 -12.777 6.906 1.00 92.88 192 ALA A O 1
ATOM 1358 N N . ALA A 1 193 ? -9.011 -12.523 5.809 1.00 88.19 193 ALA A N 1
ATOM 1359 C CA . ALA A 1 193 ? -9.337 -13.514 4.786 1.00 88.19 193 ALA A CA 1
ATOM 1360 C C . ALA A 1 193 ? -9.483 -14.945 5.350 1.00 88.19 193 ALA A C 1
ATOM 1362 O O . ALA A 1 193 ? -10.241 -15.741 4.797 1.00 88.19 193 ALA A O 1
ATOM 1363 N N . SER A 1 194 ? -8.773 -15.285 6.435 1.00 91.19 194 SER A N 1
ATOM 1364 C CA . SER A 1 194 ? -8.808 -16.621 7.049 1.00 91.19 194 SER A CA 1
ATOM 1365 C C . SER A 1 194 ? -9.704 -16.704 8.287 1.00 91.19 194 SER A C 1
ATOM 1367 O O . SER A 1 194 ? -10.342 -17.735 8.496 1.00 91.19 194 SER A O 1
ATOM 1369 N N . ASP A 1 195 ? -9.783 -15.638 9.088 1.00 94.19 195 ASP A N 1
ATOM 1370 C CA . ASP A 1 195 ? -10.691 -15.538 10.239 1.00 94.19 195 ASP A CA 1
ATOM 1371 C C . ASP A 1 195 ? -11.261 -14.110 10.379 1.00 94.19 195 ASP A C 1
ATOM 1373 O O . ASP A 1 195 ? -10.792 -13.310 11.200 1.00 94.19 195 ASP A O 1
ATOM 1377 N N . PRO A 1 196 ? -12.295 -13.766 9.587 1.0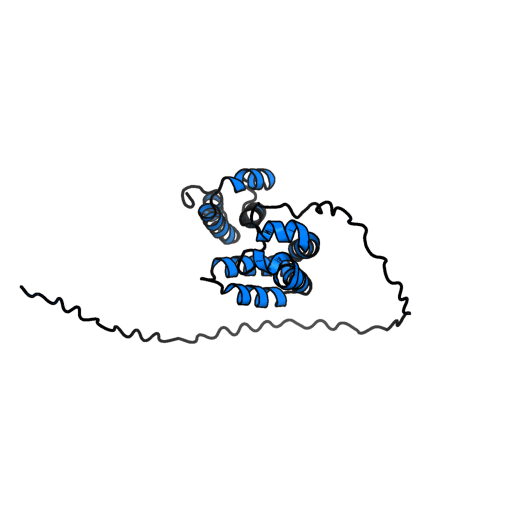0 93.19 196 PRO A N 1
ATOM 1378 C CA . PRO A 1 196 ? -12.889 -12.433 9.622 1.00 93.19 196 PRO A CA 1
ATOM 1379 C C . PRO A 1 196 ? -13.459 -12.073 11.001 1.00 93.19 196 PRO A C 1
ATOM 1381 O O . PRO A 1 196 ? -13.410 -10.913 11.407 1.00 93.19 196 PRO A O 1
ATOM 1384 N N . GLY A 1 197 ? -13.991 -13.056 11.738 1.00 92.44 197 GLY A N 1
ATOM 1385 C CA . GLY A 1 197 ? -14.671 -12.832 13.016 1.00 92.44 197 GLY A CA 1
ATOM 1386 C C . GLY A 1 197 ? -13.738 -12.298 14.101 1.00 92.44 197 GLY A C 1
ATOM 1387 O O . GLY A 1 197 ? -14.126 -11.414 14.865 1.00 92.44 197 GLY A O 1
ATOM 1388 N N . THR A 1 198 ? -12.500 -12.791 14.138 1.00 92.62 198 THR A N 1
ATOM 1389 C CA . THR A 1 198 ? -11.474 -12.301 15.066 1.00 92.62 198 THR A CA 1
ATOM 1390 C C . THR A 1 198 ? -10.768 -11.058 14.528 1.00 92.62 198 THR A C 1
ATOM 1392 O O . THR A 1 198 ? -10.476 -10.132 15.286 1.00 92.62 198 THR A O 1
ATOM 1395 N N . HIS A 1 199 ? -10.469 -11.019 13.228 1.00 94.81 199 HIS A N 1
ATOM 1396 C CA . HIS A 1 199 ? -9.553 -10.022 12.676 1.00 94.81 199 HIS A CA 1
ATOM 1397 C C . HIS A 1 199 ? -10.213 -8.714 12.239 1.00 94.81 199 HIS A C 1
ATOM 1399 O O . HIS A 1 199 ? -9.599 -7.662 12.420 1.00 94.81 199 HIS A O 1
ATOM 1405 N N . CYS A 1 200 ? -11.457 -8.731 11.749 1.00 92.81 200 CYS A N 1
ATOM 1406 C CA . CYS A 1 200 ? -12.144 -7.496 11.364 1.00 92.81 200 CYS A CA 1
ATOM 1407 C C . CYS A 1 200 ? -12.345 -6.526 12.546 1.00 92.81 200 CYS A C 1
ATOM 1409 O O . CYS A 1 200 ? -12.011 -5.355 12.383 1.00 92.81 200 CYS A O 1
ATOM 1411 N N . PRO A 1 201 ? -12.754 -6.959 13.759 1.00 91.56 201 PRO A N 1
ATOM 1412 C CA . PRO A 1 201 ? -12.815 -6.065 14.921 1.00 91.56 201 PRO A CA 1
ATOM 1413 C C . PRO A 1 201 ? -11.465 -5.419 15.275 1.00 91.56 201 PRO A C 1
ATOM 1415 O O . PRO A 1 201 ? -11.410 -4.259 15.684 1.00 91.56 201 PRO A O 1
ATOM 1418 N N . HIS A 1 202 ? -10.355 -6.149 15.113 1.00 91.94 202 HIS A N 1
ATOM 1419 C CA . HIS A 1 202 ? -9.013 -5.612 15.361 1.00 91.94 202 HIS A CA 1
ATOM 1420 C C . HIS A 1 202 ? -8.583 -4.623 14.275 1.00 91.94 202 HIS A C 1
ATOM 1422 O O . HIS A 1 202 ? -7.997 -3.589 14.594 1.00 91.94 202 HIS A O 1
ATOM 1428 N N . ALA A 1 203 ? -8.924 -4.899 13.015 1.00 91.88 203 ALA A N 1
ATOM 1429 C CA . ALA A 1 203 ? -8.697 -3.987 11.900 1.00 91.88 203 ALA A CA 1
ATOM 1430 C C . ALA A 1 203 ? -9.523 -2.690 12.043 1.00 91.88 203 ALA A C 1
ATOM 1432 O O . ALA A 1 203 ? -8.996 -1.600 11.839 1.00 91.88 203 ALA A O 1
ATOM 1433 N N . GLU A 1 204 ? -10.760 -2.771 12.551 1.00 90.31 204 GLU A N 1
ATOM 1434 C CA . GLU A 1 204 ? -11.562 -1.606 12.968 1.00 90.31 204 GLU A CA 1
ATOM 1435 C C . GLU A 1 204 ? -10.966 -0.855 14.176 1.00 90.31 204 GLU A C 1
ATOM 1437 O O . GLU A 1 204 ? -11.390 0.260 14.497 1.00 90.31 204 GLU A O 1
ATOM 1442 N N . GLY A 1 205 ? -9.932 -1.406 14.820 1.00 84.69 205 GLY A N 1
ATOM 1443 C CA . GLY A 1 205 ? -9.205 -0.787 15.928 1.00 84.69 205 GLY A CA 1
ATOM 1444 C C . GLY A 1 205 ? -9.816 -1.014 17.296 1.00 84.69 205 GLY A C 1
ATOM 1445 O O . GLY A 1 205 ? -9.499 -0.297 18.246 1.00 84.69 205 GLY A O 1
ATOM 1446 N N . LEU A 1 206 ? -10.696 -2.001 17.430 1.00 79.44 206 LEU A N 1
ATOM 1447 C CA . LEU A 1 206 ? -11.269 -2.340 18.719 1.00 79.44 206 LEU A CA 1
ATOM 1448 C C . LEU A 1 206 ? -10.201 -3.041 19.573 1.00 79.44 206 LEU A C 1
ATOM 1450 O O . LEU A 1 206 ? -9.851 -4.196 19.347 1.00 79.44 206 LEU A O 1
ATOM 1454 N N . LYS A 1 207 ? -9.699 -2.325 20.589 1.00 69.62 207 LYS A N 1
ATOM 1455 C CA . LYS A 1 207 ? -8.882 -2.819 21.721 1.00 69.62 207 LYS A CA 1
ATOM 1456 C C . LYS A 1 207 ? -7.471 -3.360 21.429 1.00 69.62 207 LYS A C 1
ATOM 1458 O O . LYS A 1 207 ? -6.778 -3.668 22.395 1.00 69.62 207 LYS A O 1
ATOM 1463 N N . VAL A 1 208 ? -7.033 -3.456 20.171 1.00 79.38 208 VAL A N 1
ATOM 1464 C CA . VAL A 1 208 ? -5.711 -4.026 19.816 1.00 79.38 208 VAL A CA 1
ATOM 1465 C C . VAL A 1 208 ? -4.772 -3.025 19.140 1.00 79.38 208 VAL A C 1
ATOM 1467 O O . VAL A 1 208 ? -3.587 -3.016 19.457 1.00 79.38 208 VAL A O 1
ATOM 1470 N N . CYS A 1 209 ? -5.297 -2.145 18.284 1.00 83.44 209 CYS A N 1
ATOM 1471 C CA . CYS A 1 209 ? -4.531 -1.090 17.612 1.00 83.44 209 CYS A CA 1
ATOM 1472 C C . CYS A 1 209 ? -4.910 0.293 18.173 1.00 83.44 209 CYS A C 1
ATOM 1474 O O . CYS A 1 209 ? -5.727 0.978 17.543 1.00 83.44 209 CYS A O 1
ATOM 1476 N N . PRO A 1 210 ? -4.418 0.658 19.377 1.00 65.62 210 PRO A N 1
ATOM 1477 C CA . PRO A 1 210 ? -4.741 1.922 20.033 1.00 65.62 210 PRO A CA 1
ATOM 1478 C C . PRO A 1 210 ? -4.216 3.131 19.271 1.00 65.62 210 PRO A C 1
ATOM 1480 O O . PRO A 1 210 ? -3.163 3.034 18.607 1.00 65.62 210 PRO A O 1
#